Protein AF-W4LB31-F1 (afdb_monomer_lite)

Secondary structure (DSSP, 8-state):
---HHHHHHHHHHHHTT-HHHHHHHHHHHHTT-SHHHHHHIIIIIT-HHHHHTS-HHHHHHHHHHHHHHHHT---HHHHHHHHHHTTT-SSHHHHHHHHHHHHTTTTT-HHHHHHHHHHHT-SSHHHHHHHHHHHHHTT-GGGHHHHHHHHHTTTTS---HHHHHHHHHHHHHHS-SSHHHHHHHHHHH-

Structure (mmCIF, N/CA/C/O backbone):
data_AF-W4LB31-F1
#
_entry.id   AF-W4LB31-F1
#
loop_
_atom_site.group_PDB
_atom_site.id
_atom_site.type_symbol
_atom_site.label_atom_id
_atom_site.label_alt_id
_atom_site.label_comp_id
_atom_site.label_asym_id
_atom_site.label_entity_id
_atom_site.label_seq_id
_atom_site.pdbx_PDB_ins_code
_atom_site.Cartn_x
_atom_site.Cartn_y
_atom_site.Cartn_z
_atom_site.occupancy
_atom_site.B_iso_or_equiv
_atom_site.auth_seq_id
_atom_site.auth_comp_id
_atom_site.auth_asym_id
_atom_site.auth_atom_id
_atom_site.pdbx_PDB_model_num
ATOM 1 N N . MET A 1 1 ? -16.181 7.184 4.569 1.00 79.38 1 MET A N 1
ATOM 2 C CA . MET A 1 1 ? -16.086 7.649 5.964 1.00 79.38 1 MET A CA 1
ATOM 3 C C . MET A 1 1 ? -16.061 6.427 6.867 1.00 79.38 1 MET A C 1
ATOM 5 O O . MET A 1 1 ? -16.676 5.435 6.473 1.00 79.38 1 MET A O 1
ATOM 9 N N . PRO A 1 2 ? -15.319 6.448 7.985 1.00 89.25 2 PRO A N 1
ATOM 10 C CA . PRO A 1 2 ? -15.356 5.367 8.965 1.00 89.25 2 PRO A CA 1
ATOM 11 C C . PRO A 1 2 ? -16.742 5.281 9.638 1.00 89.25 2 PRO A C 1
ATOM 13 O O . PRO A 1 2 ? -17.428 6.301 9.732 1.00 89.25 2 PRO A O 1
ATOM 16 N N . PRO A 1 3 ? -17.174 4.096 10.106 1.00 90.81 3 PRO A N 1
ATOM 17 C CA . PRO A 1 3 ? -18.391 3.961 10.908 1.00 90.81 3 PRO A CA 1
ATOM 18 C C . PRO A 1 3 ? -18.304 4.776 12.219 1.00 90.81 3 PRO A C 1
ATOM 20 O O . PRO A 1 3 ? -17.285 4.661 12.905 1.00 90.81 3 PRO A O 1
ATOM 23 N N . PRO A 1 4 ? -19.344 5.537 12.625 1.00 92.06 4 PRO A N 1
ATOM 24 C CA . PRO A 1 4 ? -19.304 6.375 13.836 1.00 92.06 4 PRO A CA 1
ATOM 25 C C . PRO A 1 4 ? -18.979 5.600 15.116 1.00 92.06 4 PRO A C 1
ATOM 27 O O . PRO A 1 4 ? -18.197 6.051 15.948 1.00 92.06 4 PRO A O 1
ATOM 30 N N . GLU A 1 5 ? -19.520 4.390 15.239 1.00 93.25 5 GLU A N 1
ATOM 31 C CA . GLU A 1 5 ? -19.270 3.521 16.389 1.00 93.25 5 GLU A CA 1
ATOM 32 C C . GLU A 1 5 ? -17.793 3.108 16.491 1.00 93.25 5 GLU A C 1
ATOM 34 O O . GLU A 1 5 ? -17.232 3.038 17.581 1.00 93.25 5 GLU A O 1
ATOM 39 N N . ALA A 1 6 ? -17.113 2.912 15.357 1.00 92.38 6 ALA A N 1
ATOM 40 C CA . ALA A 1 6 ? -15.681 2.632 15.368 1.00 92.38 6 ALA A CA 1
ATOM 41 C C . ALA A 1 6 ? -14.861 3.850 15.815 1.00 92.38 6 ALA A C 1
ATOM 43 O O . ALA A 1 6 ? -13.901 3.690 16.563 1.00 92.38 6 ALA A O 1
ATOM 44 N N . VAL A 1 7 ? -15.258 5.062 15.404 1.00 93.12 7 VAL A N 1
ATOM 45 C CA . VAL A 1 7 ? -14.625 6.313 15.862 1.00 93.12 7 VAL A CA 1
ATOM 46 C C . VAL A 1 7 ? -14.714 6.426 17.381 1.00 93.12 7 VAL A C 1
ATOM 48 O O . VAL A 1 7 ? -13.704 6.675 18.035 1.00 93.12 7 VAL A O 1
ATOM 51 N N . LYS A 1 8 ? -15.895 6.166 17.955 1.00 94.06 8 LYS A N 1
ATOM 52 C CA . LYS A 1 8 ? -16.087 6.167 19.410 1.00 94.06 8 LYS A CA 1
ATOM 53 C C . LYS A 1 8 ? -15.161 5.162 20.101 1.00 94.06 8 LYS A C 1
ATOM 55 O O . LYS A 1 8 ? -14.484 5.529 21.053 1.00 94.06 8 LYS A O 1
ATOM 60 N N . GLN A 1 9 ? -15.084 3.930 19.594 1.00 95.88 9 GLN A N 1
ATOM 61 C CA . GLN A 1 9 ? -14.241 2.879 20.176 1.00 95.88 9 GLN A CA 1
ATOM 62 C C . GLN A 1 9 ? -12.750 3.236 20.173 1.00 95.88 9 GLN A C 1
ATOM 64 O O . GLN A 1 9 ? -12.088 3.048 21.192 1.00 95.88 9 GLN A O 1
ATOM 69 N N . PHE A 1 10 ? -12.224 3.767 19.064 1.00 96.19 10 PHE A N 1
ATOM 70 C CA . PHE A 1 10 ? -10.822 4.188 18.993 1.00 96.19 10 PHE A CA 1
ATOM 71 C C . PHE A 1 10 ? -10.537 5.395 19.882 1.00 96.19 10 PHE A C 1
ATOM 73 O O . PHE A 1 10 ? -9.543 5.388 20.601 1.00 96.19 10 PHE A O 1
ATOM 80 N N . ASN A 1 11 ? -11.433 6.386 19.909 1.00 92.56 11 ASN A N 1
ATOM 81 C CA . ASN A 1 11 ? -11.282 7.530 20.801 1.00 92.56 11 ASN A CA 1
ATOM 82 C C . ASN A 1 11 ? -11.238 7.073 22.261 1.00 92.56 11 ASN A C 1
ATOM 84 O O . ASN A 1 11 ? -10.305 7.433 22.970 1.00 92.56 11 ASN A O 1
ATOM 88 N N . THR A 1 12 ? -12.179 6.240 22.712 1.00 94.12 12 THR A N 1
ATOM 89 C CA . THR A 1 12 ? -12.171 5.722 24.089 1.00 94.12 12 THR A CA 1
ATOM 90 C C . THR A 1 12 ? -10.875 4.976 24.415 1.00 94.12 12 THR A C 1
ATOM 92 O O . THR A 1 12 ? -10.306 5.204 25.478 1.00 94.12 12 THR A O 1
ATOM 95 N N . ALA A 1 13 ? -10.377 4.141 23.499 1.00 94.81 13 ALA A N 1
ATOM 96 C CA . ALA A 1 13 ? -9.143 3.386 23.710 1.00 94.81 13 ALA A CA 1
ATOM 97 C C . ALA A 1 13 ? -7.876 4.259 23.735 1.00 94.81 13 ALA A C 1
ATOM 99 O O . ALA A 1 13 ? -6.932 3.952 24.449 1.00 94.81 13 ALA A O 1
ATOM 100 N N . VAL A 1 14 ? -7.842 5.362 22.986 1.00 92.00 14 VAL A N 1
ATOM 101 C CA . VAL A 1 14 ? -6.739 6.331 23.072 1.00 92.00 14 VAL A CA 1
ATOM 102 C C . VAL A 1 14 ? -6.777 7.095 24.397 1.00 92.00 14 VAL A C 1
ATOM 104 O O . VAL A 1 14 ? -5.740 7.287 25.027 1.00 92.00 14 VAL A O 1
ATOM 107 N N . HIS A 1 15 ? -7.967 7.492 24.861 1.00 91.75 15 HIS A N 1
ATOM 108 C CA . HIS A 1 15 ? -8.120 8.230 26.121 1.00 91.75 15 HIS A CA 1
ATOM 109 C C . HIS A 1 15 ? -7.791 7.386 27.357 1.00 91.75 15 HIS A C 1
ATOM 111 O O . HIS A 1 15 ? -7.438 7.956 28.385 1.00 91.75 15 HIS A O 1
ATOM 117 N N . SER A 1 16 ? -7.874 6.053 27.275 1.00 90.81 16 SER A N 1
ATOM 118 C CA . SER A 1 16 ? -7.446 5.187 28.379 1.00 90.81 16 SER A CA 1
ATOM 119 C C . SER A 1 16 ? -5.927 5.156 28.565 1.00 90.81 16 SER A C 1
ATOM 121 O O . SER A 1 16 ? -5.473 4.616 29.567 1.00 90.81 16 SER A O 1
ATOM 123 N N . GLN A 1 17 ? -5.150 5.707 27.617 1.00 87.75 17 GLN A N 1
ATOM 124 C CA . GLN A 1 17 ? -3.679 5.708 27.606 1.00 87.75 17 GLN A CA 1
ATOM 125 C C . GLN A 1 17 ? -3.045 4.311 27.729 1.00 87.75 17 GLN A C 1
ATOM 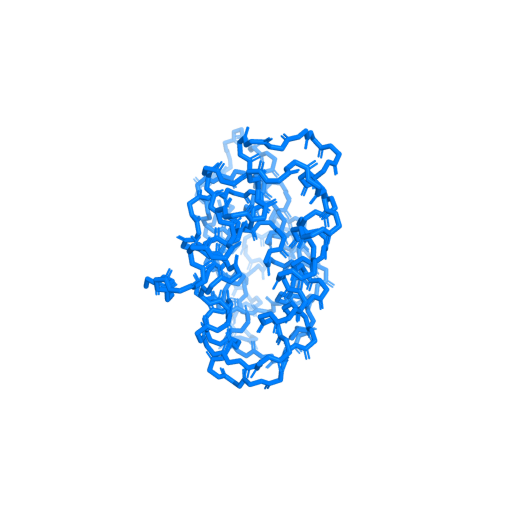127 O O . GLN A 1 17 ? -1.851 4.178 27.988 1.00 87.75 17 GLN A O 1
ATOM 132 N N . ASP A 1 18 ? -3.831 3.263 27.485 1.00 94.00 18 ASP A N 1
ATOM 133 C CA . ASP A 1 18 ? -3.377 1.881 27.469 1.00 94.00 18 ASP A CA 1
ATOM 134 C C . ASP A 1 18 ? -3.235 1.415 26.021 1.00 94.00 18 ASP A C 1
ATOM 136 O O . ASP A 1 18 ? -4.221 1.192 25.308 1.00 94.00 18 ASP A O 1
ATOM 140 N N . LEU A 1 19 ? -1.980 1.241 25.599 1.00 95.88 19 LEU A N 1
ATOM 141 C CA . LEU A 1 19 ? -1.659 0.744 24.269 1.00 95.88 19 LEU A CA 1
ATOM 142 C C . LEU A 1 19 ? -2.353 -0.597 24.001 1.00 95.88 19 LEU A C 1
ATOM 144 O O . LEU A 1 19 ? -2.881 -0.783 22.908 1.00 95.88 19 LEU A O 1
ATOM 148 N N . GLN A 1 20 ? -2.407 -1.518 24.970 1.00 97.19 20 GLN A N 1
ATOM 149 C CA . GLN A 1 20 ? -2.988 -2.844 24.736 1.00 97.19 20 GLN A CA 1
ATOM 150 C C . GLN A 1 20 ? -4.487 -2.771 24.452 1.00 97.19 20 GLN A C 1
ATOM 152 O O . GLN A 1 20 ? -4.963 -3.427 23.521 1.00 97.19 20 GLN A O 1
ATOM 157 N N . THR A 1 21 ? -5.212 -1.913 25.173 1.00 97.06 21 THR A N 1
ATOM 158 C CA . THR A 1 21 ? -6.616 -1.615 24.875 1.00 97.06 21 THR A CA 1
ATOM 159 C C . THR A 1 21 ? -6.781 -1.110 23.440 1.00 97.06 21 THR A C 1
ATOM 161 O O . THR A 1 21 ? -7.640 -1.617 22.713 1.00 97.06 21 THR A O 1
ATOM 164 N N . LEU A 1 22 ? -5.938 -0.176 22.982 1.00 97.75 22 LEU A N 1
ATOM 165 C CA . LEU A 1 22 ? -5.979 0.319 21.601 1.00 97.75 22 LEU A CA 1
ATOM 166 C C . LEU A 1 22 ? -5.710 -0.790 20.575 1.00 97.75 22 LEU A C 1
ATOM 168 O O . LEU A 1 22 ? -6.483 -0.946 19.625 1.00 97.75 22 LEU A O 1
ATOM 172 N N . LEU A 1 23 ? -4.662 -1.593 20.774 1.00 98.38 23 LEU A N 1
ATOM 173 C CA . LEU A 1 23 ? -4.317 -2.696 19.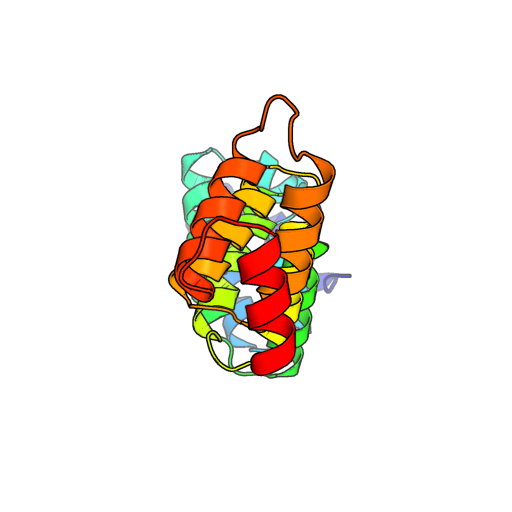873 1.00 98.38 23 LEU A CA 1
ATOM 174 C C . LEU A 1 23 ? -5.446 -3.733 19.779 1.00 98.38 23 LEU A C 1
ATOM 176 O O . LEU A 1 23 ? -5.737 -4.236 18.691 1.00 98.38 23 LEU A O 1
ATOM 180 N N . GLU A 1 24 ? -6.140 -4.022 20.881 1.00 98.00 24 GLU A N 1
ATOM 181 C CA . GLU A 1 24 ? -7.256 -4.967 20.861 1.00 98.00 24 GLU A CA 1
ATOM 182 C C . GLU A 1 24 ? -8.473 -4.430 20.096 1.00 98.00 24 GLU A C 1
ATOM 184 O O . GLU A 1 24 ? -9.171 -5.202 19.433 1.00 98.00 24 GLU A O 1
ATOM 189 N N . VAL A 1 25 ? -8.699 -3.109 20.077 1.00 98.19 25 VAL A N 1
ATOM 190 C CA . VAL A 1 25 ? -9.729 -2.512 19.207 1.00 98.19 25 VAL A CA 1
ATOM 191 C C . VAL A 1 25 ? -9.423 -2.789 17.733 1.00 98.19 25 VAL A C 1
ATOM 193 O O . VAL A 1 25 ? -10.327 -3.212 17.004 1.00 98.19 25 VAL A O 1
ATOM 196 N N . PHE A 1 26 ? -8.165 -2.638 17.296 1.00 98.50 26 PHE A N 1
ATOM 197 C CA . PHE A 1 26 ? -7.760 -2.989 15.928 1.00 98.50 26 PHE A CA 1
ATOM 198 C C . PHE A 1 26 ? -8.051 -4.457 15.613 1.00 98.50 26 PHE A C 1
ATOM 200 O O . PHE A 1 26 ? -8.694 -4.748 14.602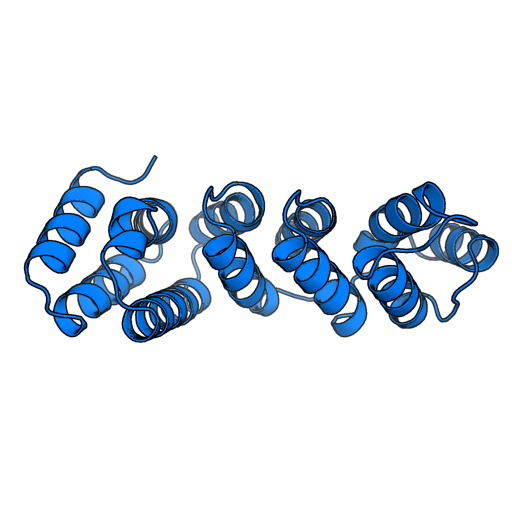 1.00 98.50 26 PHE A O 1
ATOM 207 N N . ARG A 1 27 ? -7.637 -5.384 16.488 1.00 98.44 27 ARG A N 1
ATOM 208 C CA . ARG A 1 27 ? -7.848 -6.828 16.283 1.00 98.44 27 ARG A CA 1
ATOM 209 C C . ARG A 1 27 ? -9.329 -7.186 16.242 1.00 98.44 27 ARG A C 1
ATOM 211 O O . ARG A 1 27 ? -9.765 -7.899 15.338 1.00 98.44 27 ARG A O 1
ATOM 218 N N . ARG A 1 28 ? -10.126 -6.666 17.178 1.00 98.19 28 ARG A N 1
ATOM 219 C CA . ARG A 1 28 ? -11.573 -6.913 17.254 1.00 98.19 28 ARG A CA 1
ATOM 220 C C . ARG A 1 28 ? -12.312 -6.402 16.021 1.00 98.19 28 ARG A C 1
ATOM 222 O O . ARG A 1 28 ? -13.165 -7.112 15.493 1.00 98.19 28 ARG A O 1
ATOM 229 N N . ILE A 1 29 ? -12.013 -5.184 15.565 1.00 98.00 29 ILE A N 1
ATOM 230 C CA . ILE A 1 29 ? -12.610 -4.637 14.338 1.00 98.00 29 ILE A CA 1
ATOM 231 C C . ILE A 1 29 ? -12.152 -5.457 13.129 1.00 98.00 29 ILE A C 1
ATOM 233 O O . ILE A 1 29 ? -12.975 -5.817 12.291 1.00 98.00 29 ILE A O 1
ATOM 237 N N . GLY A 1 30 ? -10.869 -5.814 13.086 1.00 97.12 30 GLY A N 1
ATOM 238 C CA . GLY A 1 30 ? -10.254 -6.628 12.046 1.00 97.12 30 GLY A CA 1
ATOM 239 C C . GLY A 1 30 ? -10.916 -7.979 11.810 1.00 97.12 30 GLY A C 1
ATOM 240 O O . GLY A 1 30 ? -11.166 -8.340 10.664 1.00 97.12 30 GLY A O 1
ATOM 241 N N . LYS A 1 31 ? -11.279 -8.685 12.890 1.00 97.25 31 LYS A N 1
ATOM 242 C CA . LYS A 1 31 ? -11.972 -9.989 12.849 1.00 97.25 31 LYS A CA 1
ATOM 243 C C . LYS A 1 31 ? -13.281 -9.975 12.055 1.00 97.25 31 LYS A C 1
ATOM 245 O O . LYS A 1 31 ? -13.754 -11.035 11.669 1.00 97.25 31 LYS A O 1
ATOM 250 N N . ARG A 1 32 ? -13.881 -8.800 11.828 1.00 97.06 32 ARG A N 1
ATOM 251 C CA . ARG A 1 32 ? -15.106 -8.677 11.028 1.00 97.06 32 ARG A CA 1
ATOM 252 C C . ARG A 1 32 ? -14.860 -8.922 9.541 1.00 97.06 32 ARG A C 1
ATOM 254 O O . ARG A 1 32 ? -15.811 -9.272 8.862 1.00 97.06 32 ARG A O 1
ATOM 261 N N . ASP A 1 33 ? -13.629 -8.713 9.062 1.00 97.00 33 ASP A N 1
ATOM 262 C CA . ASP A 1 33 ? -13.228 -8.919 7.665 1.00 97.00 33 ASP A CA 1
ATOM 263 C C . ASP A 1 33 ? -14.213 -8.287 6.665 1.00 97.00 33 ASP A C 1
ATOM 265 O O . ASP A 1 33 ? -14.785 -8.939 5.798 1.00 97.00 33 ASP A O 1
ATOM 269 N N . THR A 1 34 ? -14.482 -6.990 6.838 1.00 97.88 34 THR A N 1
ATOM 270 C CA . THR A 1 34 ? -15.373 -6.237 5.949 1.00 97.88 34 THR A CA 1
ATOM 271 C C . THR A 1 34 ? -14.738 -4.944 5.469 1.00 97.88 34 THR A C 1
ATOM 273 O O . THR A 1 34 ? -13.821 -4.381 6.074 1.00 97.88 34 THR A O 1
ATOM 276 N N . LYS A 1 35 ? -15.306 -4.391 4.397 1.00 97.56 35 LYS A N 1
ATOM 277 C CA . LYS A 1 35 ? -15.032 -3.022 3.950 1.00 97.56 35 LYS A CA 1
ATOM 278 C C . LYS A 1 35 ? -15.158 -2.000 5.085 1.00 97.56 35 LYS A C 1
ATOM 280 O O . LYS A 1 35 ? -14.322 -1.108 5.197 1.00 97.56 35 LYS A O 1
ATOM 285 N N . GLU A 1 36 ? -16.192 -2.100 5.911 1.00 97.69 36 GLU A N 1
ATOM 286 C CA . GLU A 1 36 ? -16.441 -1.185 7.026 1.00 97.69 36 GLU A CA 1
ATOM 287 C C . GLU A 1 36 ? -15.355 -1.310 8.099 1.00 97.69 36 GLU A C 1
ATOM 289 O O . GLU A 1 36 ? -14.947 -0.294 8.659 1.00 97.69 36 GLU A O 1
ATOM 294 N N . ALA A 1 37 ? -14.837 -2.522 8.330 1.00 98.00 37 ALA A N 1
ATOM 295 C CA . ALA A 1 37 ? -13.699 -2.754 9.213 1.00 98.00 37 ALA A CA 1
ATOM 296 C C . ALA A 1 37 ? -12.417 -2.102 8.680 1.00 98.00 37 ALA A C 1
ATOM 298 O O . ALA A 1 37 ? -11.725 -1.424 9.436 1.00 98.00 37 ALA A O 1
ATOM 299 N N . VAL A 1 38 ? -12.137 -2.210 7.376 1.00 98.25 38 VAL A N 1
ATOM 300 C CA . VAL A 1 38 ? -11.007 -1.494 6.754 1.00 98.25 38 VAL A CA 1
ATOM 301 C C . VAL A 1 38 ? -11.171 0.012 6.895 1.00 98.25 38 VAL A C 1
ATOM 303 O O . VAL A 1 38 ? -10.221 0.699 7.252 1.00 98.25 38 VAL A O 1
ATOM 306 N N . LEU A 1 39 ? -12.370 0.547 6.643 1.00 97.94 39 LEU A N 1
ATOM 307 C CA . LEU A 1 39 ? -12.618 1.981 6.790 1.00 97.94 39 LEU A CA 1
ATOM 308 C C . LEU A 1 39 ? -12.453 2.443 8.241 1.00 97.94 39 LEU A C 1
ATOM 310 O O . LEU A 1 39 ? -11.909 3.519 8.463 1.00 97.94 39 LEU A O 1
ATOM 314 N N . ALA A 1 40 ? -12.894 1.642 9.209 1.00 98.19 40 ALA A N 1
ATOM 315 C CA . ALA A 1 40 ? -12.681 1.894 10.627 1.00 98.19 40 ALA A CA 1
ATOM 316 C C . ALA A 1 40 ? -11.188 1.903 10.985 1.00 98.19 40 ALA A C 1
ATOM 318 O O . ALA A 1 40 ? -10.704 2.883 11.539 1.00 98.19 40 ALA A O 1
ATOM 319 N N . ILE A 1 41 ? -10.444 0.856 10.629 1.00 98.56 41 ILE A N 1
ATOM 320 C CA . ILE A 1 41 ? -9.007 0.755 10.913 1.00 98.56 41 ILE A CA 1
ATOM 321 C C . ILE A 1 41 ? -8.252 1.903 10.241 1.00 98.56 41 ILE A C 1
ATOM 323 O O . ILE A 1 41 ? -7.565 2.663 10.915 1.00 98.56 41 ILE A O 1
ATOM 327 N N . ALA A 1 42 ? -8.424 2.069 8.929 1.00 97.81 42 ALA A N 1
ATOM 328 C CA . ALA A 1 42 ? -7.650 3.023 8.153 1.00 97.81 42 ALA A CA 1
ATOM 329 C C . ALA A 1 42 ? -7.997 4.477 8.481 1.00 97.81 42 ALA A C 1
ATOM 331 O O . ALA A 1 42 ? -7.094 5.287 8.483 1.00 97.81 42 ALA A O 1
ATOM 332 N N . TYR A 1 43 ? -9.261 4.830 8.745 1.00 97.69 43 TYR A N 1
ATOM 333 C CA . TYR A 1 43 ? -9.656 6.243 8.877 1.00 97.69 43 TYR A CA 1
ATOM 334 C C . TYR A 1 43 ? -10.119 6.668 10.272 1.00 97.69 43 TYR A C 1
ATOM 336 O O . TYR A 1 43 ? -10.232 7.868 10.507 1.00 97.69 43 TYR A O 1
ATOM 344 N N . ALA A 1 44 ? -10.412 5.733 11.178 1.00 97.06 44 ALA A N 1
ATOM 345 C CA . ALA A 1 44 ? -10.670 6.055 12.583 1.00 97.06 44 ALA A CA 1
ATOM 346 C C . ALA A 1 44 ? -9.493 5.649 13.474 1.00 97.06 44 ALA A C 1
ATOM 348 O O . ALA A 1 44 ? -9.028 6.468 14.254 1.00 97.06 44 ALA A O 1
ATOM 349 N N . GLY A 1 45 ? -8.984 4.422 13.332 1.00 97.12 45 GLY A N 1
ATOM 350 C CA . GLY A 1 45 ? -7.864 3.934 14.142 1.00 97.12 45 GLY A CA 1
ATOM 351 C C . GLY A 1 45 ? -6.525 4.568 13.777 1.00 97.12 45 GLY A C 1
ATOM 352 O O . GLY A 1 45 ? -5.710 4.827 14.652 1.00 97.12 45 GLY A O 1
ATOM 353 N N . LEU A 1 46 ? -6.301 4.849 12.493 1.00 97.94 46 LEU A N 1
ATOM 354 C CA . LEU A 1 46 ? -5.080 5.490 11.991 1.00 97.94 46 LEU A CA 1
ATOM 355 C C . LEU A 1 46 ? -5.307 6.957 11.592 1.00 97.94 46 LEU A C 1
ATOM 357 O O . LEU A 1 46 ? -4.631 7.480 10.704 1.00 97.94 46 LEU A O 1
ATOM 361 N N . SER A 1 47 ? -6.279 7.623 12.221 1.00 96.31 47 SER A N 1
ATOM 362 C CA . SER A 1 47 ? -6.504 9.050 11.997 1.00 96.31 47 SER A CA 1
ATOM 363 C C . SER A 1 47 ? -5.341 9.883 12.541 1.00 96.31 47 SER A C 1
ATOM 365 O O . SER A 1 47 ? -4.628 9.468 13.453 1.00 96.31 47 SER A O 1
ATOM 367 N N . GLU A 1 48 ? -5.186 11.102 12.026 1.00 93.62 48 GLU A N 1
ATOM 368 C CA . GLU A 1 48 ? -4.187 12.053 12.524 1.00 93.62 48 GLU A CA 1
ATOM 369 C C . GLU A 1 48 ? -4.323 12.295 14.033 1.00 93.62 48 GLU A C 1
ATOM 371 O O . GLU A 1 48 ? -3.324 12.279 14.742 1.00 93.62 48 GLU A O 1
ATOM 376 N N . SER A 1 49 ? -5.554 12.427 14.541 1.00 92.00 49 SER A N 1
ATOM 377 C CA . SER A 1 49 ? -5.809 12.640 15.969 1.00 92.00 49 SER A CA 1
ATOM 378 C C . SER A 1 49 ? -5.351 11.467 16.835 1.00 92.00 49 SER A C 1
ATOM 380 O O . SER A 1 49 ? -4.791 11.685 17.905 1.00 92.00 49 SER A O 1
ATOM 382 N N . VAL A 1 50 ? -5.567 10.225 16.380 1.00 94.69 50 VAL A N 1
ATOM 383 C CA . VAL A 1 50 ? -5.075 9.041 17.093 1.00 94.69 50 VAL A CA 1
ATOM 384 C C . VAL A 1 50 ? -3.555 9.002 17.020 1.00 94.69 50 VAL A C 1
ATOM 386 O O . VAL A 1 50 ? -2.903 8.937 18.055 1.00 94.69 50 VAL A O 1
ATOM 389 N N . LEU A 1 51 ? -2.969 9.106 15.828 1.00 95.44 51 LEU A N 1
ATOM 390 C CA . LEU A 1 51 ? -1.522 8.972 15.654 1.00 95.44 51 LEU A CA 1
ATOM 391 C C . LEU A 1 51 ? -0.734 10.077 16.375 1.00 95.44 51 LEU A C 1
ATOM 393 O O . LEU A 1 51 ? 0.288 9.784 16.985 1.00 95.44 51 LEU A O 1
ATOM 397 N N . ALA A 1 52 ? -1.212 11.323 16.364 1.00 93.56 52 ALA A N 1
ATOM 398 C CA . ALA A 1 52 ? -0.561 12.444 17.045 1.00 93.56 52 ALA A CA 1
ATOM 399 C C . ALA A 1 52 ? -0.581 12.326 18.580 1.00 93.56 52 ALA A C 1
ATOM 401 O O . ALA A 1 52 ? 0.230 12.959 19.248 1.00 93.56 52 ALA A O 1
ATOM 402 N N . SER A 1 53 ? -1.481 11.511 19.140 1.00 93.00 53 SER A N 1
ATOM 403 C CA . SER A 1 53 ? -1.564 11.267 20.588 1.00 93.00 53 SER A CA 1
ATOM 404 C C . SER A 1 53 ? -0.580 10.207 21.101 1.00 93.00 53 SER A C 1
ATOM 406 O O . SER A 1 53 ? -0.468 10.001 22.308 1.00 93.00 53 SER A O 1
ATOM 408 N N . LEU A 1 54 ? 0.120 9.513 20.198 1.00 95.12 54 LEU A N 1
ATOM 409 C CA . LEU A 1 54 ? 0.994 8.392 20.529 1.00 95.12 54 LEU A CA 1
ATOM 410 C C . LEU A 1 54 ? 2.466 8.815 20.537 1.00 95.12 54 LEU A C 1
ATOM 412 O O . LEU A 1 54 ? 2.901 9.640 19.734 1.00 95.12 54 LEU A O 1
ATOM 416 N N . SER A 1 55 ? 3.263 8.168 21.391 1.00 95.62 55 SER A N 1
ATOM 417 C CA . SER A 1 55 ? 4.721 8.192 21.250 1.00 95.62 55 SER A CA 1
ATOM 418 C C . SER A 1 55 ? 5.137 7.544 19.922 1.00 95.62 55 SER A C 1
ATOM 420 O O . SER A 1 55 ? 4.380 6.770 19.326 1.00 95.62 55 SER A O 1
ATOM 422 N N . ALA A 1 56 ? 6.358 7.817 19.458 1.00 95.19 56 ALA A N 1
ATOM 423 C CA . ALA A 1 56 ? 6.876 7.211 18.230 1.00 95.19 56 ALA A CA 1
ATOM 424 C C . ALA A 1 56 ? 6.876 5.670 18.292 1.00 95.19 56 ALA A C 1
ATOM 426 O O . ALA A 1 56 ? 6.486 5.017 17.326 1.00 95.19 56 ALA A O 1
ATOM 427 N N . GLU A 1 57 ? 7.238 5.097 19.442 1.00 96.50 57 GLU A N 1
ATOM 428 C CA . GLU A 1 57 ? 7.218 3.649 19.679 1.00 96.50 57 GLU A CA 1
ATOM 429 C C . GLU A 1 57 ? 5.789 3.084 19.635 1.00 96.50 57 GLU A C 1
ATOM 431 O O . GLU A 1 57 ? 5.506 2.124 18.918 1.00 96.50 57 GLU A O 1
ATOM 436 N N . HIS A 1 58 ? 4.841 3.718 20.332 1.00 97.06 58 HIS A N 1
ATOM 437 C CA . HIS A 1 58 ? 3.443 3.279 20.324 1.00 97.06 58 HIS A CA 1
ATOM 438 C C . HIS A 1 58 ? 2.813 3.393 18.931 1.00 97.06 58 HIS A C 1
ATOM 440 O O . HIS A 1 58 ? 2.060 2.512 18.515 1.00 97.06 58 HIS A O 1
ATOM 446 N N . MET A 1 59 ? 3.148 4.447 18.184 1.00 97.19 59 MET A N 1
ATOM 447 C CA . MET A 1 59 ? 2.731 4.609 16.794 1.00 97.19 59 MET A CA 1
ATOM 448 C C . MET A 1 59 ? 3.242 3.462 15.917 1.00 97.19 59 MET A C 1
ATOM 450 O O . MET A 1 59 ? 2.477 2.942 15.105 1.00 97.19 59 MET A O 1
ATOM 454 N N . GLN A 1 60 ? 4.499 3.040 16.088 1.00 97.06 60 GLN A N 1
ATOM 455 C CA . GLN A 1 60 ? 5.046 1.890 15.365 1.00 97.06 60 GLN A CA 1
ATOM 456 C C . GLN A 1 60 ? 4.276 0.603 15.689 1.00 97.06 60 GLN A C 1
ATOM 458 O O . GLN A 1 60 ? 3.836 -0.079 14.763 1.00 97.06 60 GLN A O 1
ATOM 463 N N . HIS A 1 61 ? 4.010 0.317 16.969 1.00 97.88 61 HIS A N 1
ATOM 464 C CA . HIS A 1 61 ? 3.211 -0.850 17.369 1.00 97.88 61 HIS A CA 1
ATOM 465 C C . HIS A 1 61 ? 1.782 -0.826 16.801 1.00 97.88 61 HIS A C 1
ATOM 467 O O . HIS A 1 61 ? 1.257 -1.862 16.379 1.00 97.88 61 HIS A O 1
ATOM 473 N N . VAL A 1 62 ? 1.151 0.351 16.746 1.00 98.25 62 VAL A N 1
ATOM 474 C CA . VAL A 1 62 ? -0.179 0.532 16.147 1.00 98.25 62 VAL A CA 1
ATOM 475 C C . VAL A 1 62 ? -0.151 0.288 14.639 1.00 98.25 62 VAL A C 1
ATOM 477 O O . VAL A 1 62 ? -0.992 -0.456 14.131 1.00 98.25 62 VAL A O 1
ATOM 480 N N . LEU A 1 63 ? 0.817 0.862 13.917 1.00 98.56 63 LEU A N 1
ATOM 481 C CA . LEU A 1 63 ? 0.963 0.653 12.473 1.00 98.56 63 LEU A CA 1
ATOM 482 C C . LEU A 1 63 ? 1.233 -0.818 12.146 1.00 98.56 63 LEU A C 1
ATOM 484 O O . LEU A 1 63 ? 0.597 -1.356 11.241 1.00 98.56 63 LEU A O 1
ATOM 488 N N . GLN A 1 64 ? 2.100 -1.482 12.914 1.00 98.50 64 GLN A N 1
ATOM 489 C CA . GLN A 1 64 ? 2.382 -2.908 12.759 1.00 98.50 64 GLN A CA 1
ATOM 490 C C . GLN A 1 64 ? 1.135 -3.761 13.019 1.00 98.50 64 GLN A C 1
ATOM 492 O O . GLN A 1 64 ? 0.786 -4.617 12.208 1.00 98.50 64 GLN A O 1
ATOM 497 N N . THR A 1 65 ? 0.400 -3.491 14.100 1.00 98.62 65 THR A N 1
ATOM 498 C CA . THR A 1 65 ? -0.834 -4.229 14.409 1.00 98.62 65 THR A CA 1
ATOM 499 C C . THR A 1 65 ? -1.886 -4.030 13.318 1.00 98.62 65 THR A C 1
ATOM 501 O O . THR A 1 65 ? -2.534 -4.988 12.892 1.00 98.62 65 THR A O 1
ATOM 504 N N . ALA A 1 66 ? -2.051 -2.802 12.818 1.00 98.69 66 ALA A N 1
ATOM 505 C CA . ALA A 1 66 ? -2.959 -2.524 11.713 1.00 98.69 66 ALA A CA 1
ATOM 506 C C . ALA A 1 66 ? -2.531 -3.253 10.429 1.00 98.69 66 ALA A C 1
ATOM 508 O O . ALA A 1 66 ? -3.384 -3.830 9.754 1.00 98.69 66 ALA A O 1
ATOM 509 N N . GLN A 1 67 ? -1.233 -3.283 10.116 1.00 98.75 67 GLN A N 1
ATOM 510 C CA . GLN A 1 67 ? -0.687 -4.025 8.980 1.00 98.75 67 GLN A CA 1
ATOM 511 C C . GLN A 1 67 ? -1.011 -5.518 9.079 1.00 98.75 67 GLN A C 1
ATOM 513 O O . GLN A 1 67 ? -1.545 -6.094 8.130 1.00 98.75 67 GLN A O 1
ATOM 518 N N . GLU A 1 68 ? -0.724 -6.142 10.224 1.00 98.44 68 GLU A N 1
ATOM 519 C CA . GLU A 1 68 ? -0.988 -7.564 10.469 1.00 98.44 68 GLU A CA 1
ATOM 520 C C . GLU A 1 68 ? -2.474 -7.895 10.314 1.00 98.44 68 GLU A C 1
ATOM 522 O O . GLU A 1 68 ? -2.838 -8.865 9.646 1.00 98.44 68 GLU A O 1
ATOM 527 N N . VAL A 1 69 ? -3.342 -7.064 10.894 1.00 98.50 69 VAL A N 1
ATOM 528 C CA . VAL A 1 69 ? -4.794 -7.233 10.818 1.00 98.50 69 VAL A CA 1
ATOM 529 C C . VAL A 1 69 ? -5.298 -7.103 9.381 1.00 98.50 69 VAL A C 1
ATOM 531 O O . VAL A 1 69 ? -6.029 -7.975 8.913 1.00 98.50 69 VAL A O 1
ATOM 534 N N . LEU A 1 70 ? -4.912 -6.041 8.671 1.00 98.56 70 LEU A N 1
ATOM 535 C CA . LEU A 1 70 ? -5.368 -5.792 7.302 1.00 98.56 70 LEU A CA 1
ATOM 536 C C . LEU A 1 70 ? -4.841 -6.847 6.321 1.00 98.56 70 LEU A C 1
ATOM 538 O O . LEU A 1 70 ? -5.546 -7.213 5.386 1.00 98.56 70 LEU A O 1
ATOM 542 N N . THR A 1 71 ? -3.635 -7.371 6.549 1.00 98.19 71 THR A N 1
ATOM 543 C CA . THR A 1 71 ? -3.040 -8.425 5.712 1.00 98.19 71 THR A CA 1
ATOM 544 C C . THR A 1 71 ? -3.820 -9.738 5.798 1.00 98.19 71 THR A C 1
ATOM 546 O O . THR A 1 71 ? -3.955 -10.440 4.797 1.00 98.19 71 THR A O 1
ATOM 549 N N . ARG A 1 72 ? -4.368 -10.066 6.976 1.00 97.25 72 ARG A N 1
ATOM 550 C CA . ARG A 1 72 ? -5.129 -11.306 7.213 1.00 97.25 72 ARG A CA 1
ATOM 551 C C . ARG A 1 72 ? -6.555 -11.277 6.661 1.00 97.25 72 ARG A C 1
ATOM 553 O O . ARG A 1 72 ? -7.208 -12.317 6.649 1.00 97.25 72 ARG A O 1
ATOM 560 N N . MET A 1 73 ? -7.047 -10.119 6.222 1.00 97.38 73 MET A N 1
ATOM 561 C CA . MET A 1 73 ? -8.391 -9.993 5.659 1.00 97.38 73 MET A CA 1
ATOM 562 C C . MET A 1 73 ? -8.524 -10.774 4.348 1.00 97.38 73 MET A C 1
ATOM 564 O O . MET A 1 73 ? -7.598 -10.842 3.530 1.00 97.38 73 MET A O 1
ATOM 568 N N . THR A 1 74 ? -9.700 -11.346 4.116 1.00 95.81 74 THR A N 1
ATOM 569 C CA . THR A 1 74 ? -10.007 -12.162 2.936 1.00 95.81 74 THR A CA 1
ATOM 570 C C . THR A 1 74 ? -11.124 -11.567 2.087 1.00 95.81 74 THR A C 1
ATOM 572 O O . THR A 1 74 ? -11.169 -11.829 0.882 1.00 95.81 74 THR A O 1
ATOM 575 N N . ASP A 1 75 ? -11.964 -10.694 2.652 1.00 96.69 75 ASP A N 1
ATOM 576 C CA . ASP A 1 75 ? -13.076 -10.088 1.928 1.00 96.69 75 ASP A CA 1
ATOM 577 C C . ASP A 1 75 ? -12.601 -9.186 0.779 1.00 96.69 75 ASP A C 1
ATOM 579 O O . ASP A 1 75 ? -11.826 -8.236 0.924 1.00 96.69 75 ASP A O 1
ATOM 583 N N . THR A 1 76 ? -13.120 -9.449 -0.417 1.00 94.12 76 THR A N 1
ATOM 584 C CA . THR A 1 76 ? -12.714 -8.712 -1.622 1.00 94.12 76 THR A CA 1
ATOM 585 C C . THR A 1 76 ? -13.128 -7.238 -1.584 1.00 94.12 76 THR A C 1
ATOM 587 O O . THR A 1 76 ? -12.471 -6.388 -2.203 1.00 94.12 76 THR A O 1
ATOM 590 N N . ARG A 1 77 ? -14.210 -6.891 -0.866 1.00 95.12 77 ARG A N 1
ATOM 591 C CA . ARG A 1 77 ? -14.640 -5.493 -0.705 1.00 95.12 77 ARG A CA 1
ATOM 592 C C . ARG A 1 77 ? -13.745 -4.759 0.298 1.00 95.12 77 ARG A C 1
ATOM 594 O O . ARG A 1 77 ? -13.464 -3.579 0.062 1.00 95.12 77 ARG A O 1
ATOM 601 N N . ALA A 1 78 ? -13.259 -5.442 1.332 1.00 95.81 78 ALA A N 1
ATOM 602 C CA . ALA A 1 78 ? -12.227 -4.985 2.254 1.00 95.81 78 ALA A CA 1
ATOM 603 C C . ALA A 1 78 ? -10.945 -4.640 1.491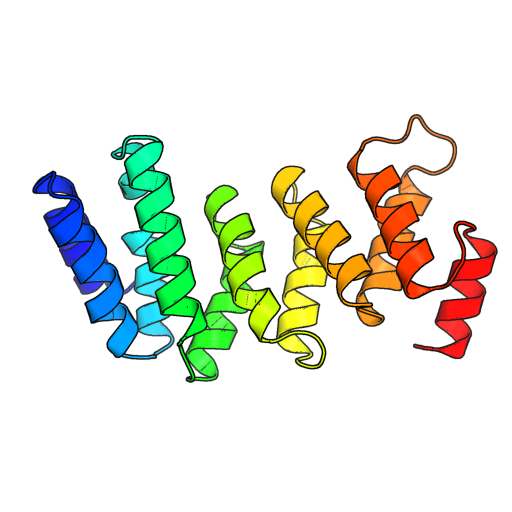 1.00 95.81 78 ALA A C 1
ATOM 605 O O . ALA A 1 78 ? -10.516 -3.485 1.513 1.00 95.81 78 ALA A O 1
ATOM 606 N N . TRP A 1 79 ? -10.431 -5.558 0.670 1.00 97.62 79 TRP A N 1
ATOM 607 C CA . TRP A 1 79 ? -9.248 -5.300 -0.161 1.00 97.62 79 TRP A CA 1
ATOM 608 C C . TRP A 1 79 ? -9.419 -4.118 -1.113 1.00 97.62 79 TRP A C 1
ATOM 610 O O . TRP A 1 79 ? -8.527 -3.278 -1.238 1.00 97.62 79 TRP A O 1
ATOM 620 N N . LYS A 1 80 ? -10.597 -3.961 -1.730 1.00 96.94 80 LYS A N 1
ATOM 621 C CA . LYS A 1 80 ? -10.886 -2.779 -2.559 1.00 96.94 80 LYS A CA 1
ATOM 622 C C . LYS A 1 80 ? -10.781 -1.470 -1.764 1.00 96.94 80 LYS A C 1
ATOM 624 O O . LYS A 1 80 ? -10.358 -0.457 -2.330 1.00 96.94 80 LYS A O 1
ATOM 629 N N . ALA A 1 81 ? -11.178 -1.462 -0.492 1.00 97.56 81 ALA A N 1
ATOM 630 C CA . ALA A 1 81 ? -10.994 -0.305 0.379 1.00 97.56 81 ALA A CA 1
ATOM 631 C C . ALA A 1 81 ? -9.516 -0.096 0.739 1.00 97.56 81 ALA A C 1
ATOM 633 O O . ALA A 1 81 ? -9.051 1.039 0.624 1.00 97.56 81 ALA A O 1
ATOM 634 N N . THR A 1 82 ? -8.773 -1.163 1.049 1.00 98.12 82 THR A N 1
ATOM 635 C CA . THR A 1 82 ? -7.323 -1.125 1.314 1.00 98.12 82 THR A CA 1
ATOM 636 C C . THR A 1 82 ? -6.566 -0.499 0.141 1.00 98.12 82 THR A C 1
ATOM 638 O O . THR A 1 82 ? -5.862 0.493 0.322 1.00 98.12 82 THR A O 1
ATOM 641 N N . TYR A 1 83 ? -6.820 -0.958 -1.092 1.00 98.38 83 TYR A N 1
ATOM 642 C CA . TYR A 1 83 ? -6.212 -0.398 -2.309 1.00 98.38 83 TYR A CA 1
ATOM 643 C C . TYR A 1 83 ? -6.533 1.075 -2.525 1.00 98.38 83 TYR A C 1
ATOM 645 O O . TYR A 1 83 ? -5.727 1.822 -3.077 1.00 98.38 83 TYR A O 1
ATOM 653 N N . LYS A 1 84 ? -7.732 1.520 -2.144 1.00 97.38 84 LYS A N 1
ATOM 654 C CA . LYS A 1 84 ? -8.081 2.937 -2.251 1.00 97.38 84 LYS A CA 1
ATOM 655 C C . LYS A 1 84 ? -7.331 3.758 -1.204 1.00 97.38 84 LYS A C 1
ATOM 657 O O . LYS A 1 84 ? -6.879 4.855 -1.527 1.00 97.38 84 LYS A O 1
ATOM 662 N N . ALA A 1 85 ? -7.202 3.238 0.015 1.00 97.69 85 ALA A N 1
ATOM 663 C CA . ALA A 1 85 ? -6.539 3.919 1.118 1.00 97.69 85 ALA A CA 1
ATOM 664 C C . ALA A 1 85 ? -5.039 4.143 0.848 1.00 97.69 85 ALA A C 1
ATOM 666 O O . ALA A 1 85 ? -4.554 5.233 1.143 1.00 97.69 85 ALA A O 1
ATOM 667 N N . THR A 1 86 ? -4.349 3.217 0.164 1.00 97.75 86 THR A N 1
ATOM 668 C CA . THR A 1 86 ? -2.919 3.345 -0.213 1.00 97.75 86 THR A CA 1
ATOM 669 C C . THR A 1 86 ? -2.549 4.659 -0.911 1.00 97.75 86 THR A C 1
ATOM 671 O O . THR A 1 86 ? -1.415 5.092 -0.792 1.00 97.75 86 THR A O 1
ATOM 674 N N . TYR A 1 87 ? -3.476 5.311 -1.623 1.00 95.06 87 TYR A N 1
ATOM 675 C CA . TYR A 1 87 ? -3.225 6.585 -2.326 1.00 95.06 87 TYR A CA 1
ATOM 676 C C . TYR A 1 87 ? -4.218 7.702 -1.946 1.00 95.06 87 TYR A C 1
ATOM 678 O O . TYR A 1 87 ? -4.298 8.734 -2.614 1.00 95.06 87 TYR A O 1
ATOM 686 N N . LYS A 1 88 ? -5.054 7.485 -0.922 1.00 96.44 88 LYS A N 1
ATOM 687 C CA . LYS A 1 88 ? -6.048 8.472 -0.450 1.00 96.44 88 LYS A CA 1
ATOM 688 C C . LYS A 1 88 ? -5.992 8.738 1.045 1.00 96.44 88 LYS A C 1
ATOM 690 O O . LYS A 1 88 ? -6.685 9.645 1.494 1.00 96.44 88 LYS A O 1
ATOM 695 N N . HIS A 1 89 ? -5.259 7.943 1.818 1.00 98.06 89 HIS A N 1
ATOM 696 C CA . HIS A 1 89 ? -5.109 8.211 3.238 1.00 98.06 89 HIS A CA 1
ATOM 697 C C . HIS A 1 89 ? -4.317 9.516 3.448 1.00 98.06 89 HIS A C 1
ATOM 699 O O . HIS A 1 89 ? -3.304 9.692 2.769 1.00 98.06 89 HIS A O 1
ATOM 705 N N . PRO A 1 90 ? -4.754 10.432 4.335 1.00 96.75 90 PRO A N 1
ATOM 706 C CA . PRO A 1 90 ? -4.080 11.716 4.542 1.00 96.75 90 PRO A CA 1
ATOM 707 C C . PRO A 1 90 ? -2.657 11.552 5.092 1.00 96.75 90 PRO A C 1
ATOM 709 O O . PRO A 1 90 ? -1.725 12.170 4.583 1.00 96.75 90 PRO A O 1
ATOM 712 N N . ASP A 1 91 ? -2.468 10.656 6.061 1.00 97.44 91 ASP A N 1
ATOM 713 C CA . ASP A 1 91 ? -1.154 10.386 6.642 1.00 97.44 91 ASP A CA 1
ATOM 714 C C . ASP A 1 91 ? -0.299 9.502 5.720 1.00 97.44 91 ASP A C 1
ATOM 716 O O . ASP A 1 91 ? -0.722 8.410 5.323 1.00 97.44 91 ASP A O 1
ATOM 720 N N . TRP A 1 92 ? 0.905 9.972 5.390 1.00 97.50 92 TRP A N 1
ATOM 721 C CA . TRP A 1 92 ? 1.838 9.287 4.496 1.00 97.50 92 TRP A CA 1
ATOM 722 C C . TRP A 1 92 ? 2.445 8.018 5.109 1.00 97.50 92 TRP A C 1
ATOM 724 O O . TRP A 1 92 ? 2.706 7.066 4.376 1.00 97.50 92 TRP A O 1
ATOM 734 N N . ARG A 1 93 ? 2.612 7.951 6.437 1.00 97.88 93 ARG A N 1
ATOM 735 C CA . ARG A 1 93 ? 3.126 6.764 7.149 1.00 97.88 93 ARG A CA 1
ATOM 736 C C . ARG A 1 93 ? 2.145 5.609 7.019 1.00 97.88 93 ARG A C 1
ATOM 738 O O . ARG A 1 93 ? 2.536 4.468 6.792 1.00 97.88 93 ARG A O 1
ATOM 745 N N . VAL A 1 94 ? 0.852 5.925 7.069 1.00 98.56 94 VAL A N 1
ATOM 746 C CA . VAL A 1 94 ? -0.219 4.955 6.816 1.00 98.56 94 VAL A CA 1
ATOM 747 C C . VAL A 1 94 ? -0.214 4.516 5.354 1.00 98.56 94 VAL A C 1
ATOM 749 O O . VAL A 1 94 ? -0.348 3.327 5.094 1.00 98.56 94 VAL A O 1
ATOM 752 N N . ARG A 1 95 ? -0.007 5.424 4.387 1.00 98.69 95 ARG A N 1
ATOM 753 C CA . ARG A 1 95 ? 0.134 5.035 2.967 1.00 98.69 95 ARG A CA 1
ATOM 754 C C . ARG A 1 95 ? 1.324 4.091 2.746 1.00 98.69 95 ARG A C 1
ATOM 756 O O . ARG A 1 95 ? 1.163 3.090 2.054 1.00 98.69 95 ARG A O 1
ATOM 763 N N . VAL A 1 96 ? 2.467 4.358 3.386 1.00 98.44 96 VAL A N 1
ATOM 764 C CA . VAL A 1 96 ? 3.654 3.480 3.401 1.00 98.44 96 VAL A CA 1
ATOM 765 C C . VAL A 1 96 ? 3.325 2.097 3.970 1.00 98.44 96 VAL A C 1
ATOM 767 O O . VAL A 1 96 ? 3.593 1.100 3.305 1.00 98.44 96 VAL A O 1
ATOM 770 N N . MET A 1 97 ? 2.698 2.024 5.147 1.00 98.56 97 MET A N 1
ATOM 771 C CA . MET A 1 97 ? 2.289 0.752 5.759 1.00 98.56 97 MET A CA 1
ATOM 772 C C . MET A 1 97 ? 1.286 -0.006 4.878 1.00 98.56 97 MET A C 1
ATOM 774 O O . MET A 1 97 ? 1.396 -1.213 4.680 1.00 98.56 97 MET A O 1
ATOM 778 N N . LEU A 1 98 ? 0.325 0.699 4.276 1.00 98.75 98 LEU A N 1
ATOM 779 C CA . LEU A 1 98 ? -0.654 0.082 3.388 1.00 98.75 98 LEU A CA 1
ATOM 780 C C . LEU A 1 98 ? -0.007 -0.478 2.113 1.00 98.75 98 LEU A C 1
ATOM 782 O O . LEU A 1 98 ? -0.524 -1.453 1.573 1.00 98.75 98 LEU A O 1
ATOM 786 N N . LEU A 1 99 ? 1.118 0.072 1.639 1.00 98.62 99 LEU A N 1
ATOM 787 C CA . LEU A 1 99 ? 1.890 -0.564 0.567 1.00 98.62 99 LEU A CA 1
ATOM 788 C C . LEU A 1 99 ? 2.411 -1.939 1.016 1.00 98.62 99 LEU A C 1
ATOM 790 O O . LEU A 1 99 ? 2.285 -2.894 0.252 1.00 98.62 99 LEU A O 1
ATOM 794 N N . ASP A 1 100 ? 2.894 -2.088 2.255 1.00 98.38 100 ASP A N 1
ATOM 795 C CA . ASP A 1 100 ? 3.306 -3.398 2.791 1.00 98.38 100 ASP A CA 1
ATOM 796 C C . ASP A 1 100 ? 2.137 -4.386 2.885 1.00 98.38 100 ASP A C 1
ATOM 798 O O . ASP A 1 100 ? 2.289 -5.564 2.562 1.00 98.38 100 ASP A O 1
ATOM 802 N N . VAL A 1 101 ? 0.938 -3.911 3.236 1.00 98.50 101 VAL A N 1
ATOM 803 C CA . VAL A 1 101 ? -0.281 -4.737 3.187 1.00 98.50 101 VAL A CA 1
ATOM 804 C C . VAL A 1 101 ? -0.558 -5.199 1.752 1.00 98.50 101 VAL A C 1
ATOM 806 O O . VAL A 1 101 ? -0.747 -6.388 1.501 1.00 98.50 101 VAL A O 1
ATOM 809 N N . VAL A 1 102 ? -0.539 -4.275 0.786 1.00 98.00 102 VAL A N 1
ATOM 810 C CA . VAL A 1 102 ? -0.813 -4.563 -0.633 1.00 98.00 102 VAL A CA 1
ATOM 811 C C . VAL A 1 102 ? 0.232 -5.496 -1.253 1.00 98.00 102 VAL A C 1
ATOM 813 O O . VAL A 1 102 ? -0.121 -6.283 -2.134 1.00 98.00 102 VAL A O 1
ATOM 816 N N . ARG A 1 103 ? 1.479 -5.485 -0.760 1.00 97.75 103 ARG A N 1
ATOM 817 C CA . ARG A 1 103 ? 2.558 -6.392 -1.190 1.00 97.75 103 ARG A CA 1
ATOM 818 C C . ARG A 1 103 ? 2.144 -7.868 -1.153 1.00 97.75 103 ARG A C 1
ATOM 820 O O . ARG A 1 103 ? 2.532 -8.621 -2.034 1.00 97.75 103 ARG A O 1
ATOM 827 N N . HIS A 1 104 ? 1.301 -8.269 -0.200 1.00 95.69 104 HIS A N 1
ATOM 828 C CA . HIS A 1 104 ? 0.840 -9.656 -0.031 1.00 95.69 104 HIS A CA 1
ATOM 829 C C . HIS A 1 104 ? -0.106 -10.146 -1.138 1.00 95.69 104 HIS A C 1
ATOM 831 O O . HIS A 1 104 ? -0.394 -11.337 -1.231 1.00 95.69 104 HIS A O 1
ATOM 837 N N . ARG A 1 105 ? -0.613 -9.237 -1.975 1.00 95.06 105 ARG A N 1
ATOM 838 C CA . ARG A 1 105 ? -1.473 -9.542 -3.129 1.00 95.06 105 ARG A CA 1
ATOM 839 C C . ARG A 1 105 ? -0.722 -9.410 -4.457 1.00 95.06 105 ARG A C 1
ATOM 841 O O . ARG A 1 105 ? -1.333 -9.412 -5.527 1.00 95.06 105 ARG A O 1
ATOM 848 N N . LEU A 1 106 ? 0.601 -9.264 -4.388 1.00 95.75 106 LEU A N 1
ATOM 849 C CA . LEU A 1 106 ? 1.482 -9.078 -5.529 1.00 95.75 106 LEU A CA 1
ATOM 850 C C . LEU A 1 106 ? 2.526 -10.204 -5.623 1.00 95.75 106 LEU A C 1
ATOM 852 O O . LEU A 1 106 ? 2.963 -10.714 -4.593 1.00 95.75 106 LEU A O 1
ATOM 856 N N . PRO A 1 107 ? 2.977 -10.540 -6.846 1.00 88.62 107 PRO A N 1
ATOM 857 C CA . PRO A 1 107 ? 2.424 -10.096 -8.132 1.00 88.62 107 PRO A CA 1
ATOM 858 C C . PRO A 1 107 ? 1.096 -10.811 -8.470 1.00 88.62 107 PRO A C 1
ATOM 860 O O . PRO A 1 107 ? 0.763 -11.836 -7.886 1.00 88.62 107 PRO A O 1
ATOM 863 N N . GLY A 1 108 ? 0.327 -10.283 -9.431 1.00 84.75 108 GLY A N 1
ATOM 864 C CA . GLY A 1 108 ? -0.810 -10.999 -10.038 1.00 84.75 108 GLY A CA 1
ATOM 865 C C . GLY A 1 108 ? -2.185 -10.362 -9.829 1.00 84.75 108 GLY A C 1
ATOM 866 O O . GLY A 1 108 ? -3.039 -10.439 -10.719 1.00 84.75 108 GLY A O 1
ATOM 867 N N . GLU A 1 109 ? -2.416 -9.646 -8.726 1.00 94.69 109 GLU A N 1
ATOM 868 C CA . GLU A 1 109 ? -3.682 -8.938 -8.552 1.00 94.69 109 GLU A CA 1
ATOM 869 C C . GLU A 1 109 ? -3.671 -7.563 -9.243 1.00 94.69 109 GLU A C 1
ATOM 871 O O . GLU A 1 109 ? -3.089 -6.588 -8.765 1.00 94.69 109 GLU A O 1
ATOM 876 N N . LYS A 1 110 ? -4.416 -7.436 -10.354 1.00 94.81 110 LYS A N 1
ATOM 877 C CA . LYS A 1 110 ? -4.463 -6.195 -11.161 1.00 94.81 110 LYS A CA 1
ATOM 878 C C . LYS A 1 110 ? -4.848 -4.947 -10.350 1.00 94.81 110 LYS A C 1
ATOM 880 O O . LYS A 1 110 ? -4.426 -3.836 -10.670 1.00 94.81 110 LYS A O 1
ATOM 885 N N . ARG A 1 111 ? -5.701 -5.102 -9.330 1.00 95.81 111 ARG A N 1
ATOM 886 C CA . ARG A 1 111 ? -6.146 -3.984 -8.480 1.00 95.81 111 ARG A CA 1
ATOM 887 C C . ARG A 1 111 ? -5.068 -3.546 -7.489 1.00 95.81 111 ARG A C 1
ATOM 889 O O . ARG A 1 111 ? -4.931 -2.339 -7.295 1.00 95.81 111 ARG A O 1
ATOM 896 N N . ALA A 1 112 ? -4.300 -4.489 -6.944 1.00 97.06 112 ALA A N 1
ATOM 897 C CA . ALA A 1 112 ? -3.135 -4.210 -6.112 1.00 97.06 112 ALA A CA 1
ATOM 898 C C . ALA A 1 112 ? -2.060 -3.464 -6.920 1.00 97.06 112 ALA A C 1
ATOM 900 O O . ALA A 1 112 ? -1.620 -2.391 -6.514 1.00 97.06 112 ALA A O 1
ATOM 901 N N . GLU A 1 113 ? -1.742 -3.932 -8.133 1.00 97.44 113 GLU A N 1
ATOM 902 C CA . GLU A 1 113 ? -0.792 -3.240 -9.021 1.00 97.44 113 GLU A CA 1
ATOM 903 C C . GLU A 1 113 ? -1.247 -1.810 -9.339 1.00 97.44 113 GLU A C 1
ATOM 905 O O . GLU A 1 113 ? -0.452 -0.875 -9.305 1.00 97.44 113 GLU A O 1
ATOM 910 N N . LYS A 1 114 ? -2.547 -1.601 -9.591 1.00 97.56 114 LYS A N 1
ATOM 911 C CA . LYS A 1 114 ? -3.100 -0.257 -9.827 1.00 97.56 114 LYS A CA 1
ATOM 912 C C . LYS A 1 114 ? -2.946 0.663 -8.612 1.00 97.56 114 LYS A C 1
ATOM 914 O O . LYS A 1 114 ? -2.836 1.876 -8.795 1.00 97.56 114 LYS A O 1
ATOM 919 N N . ALA A 1 115 ? -2.973 0.123 -7.395 1.00 98.00 115 ALA A N 1
ATOM 920 C CA . ALA A 1 115 ? -2.696 0.899 -6.192 1.00 98.00 115 ALA A CA 1
ATOM 921 C C . ALA A 1 115 ? -1.222 1.330 -6.141 1.00 98.00 115 ALA A C 1
ATOM 923 O O . ALA A 1 115 ? -0.961 2.515 -5.942 1.00 98.00 115 ALA A O 1
ATOM 924 N N . VAL A 1 116 ? -0.287 0.417 -6.435 1.00 98.38 116 VAL A N 1
ATOM 925 C CA . VAL A 1 116 ? 1.154 0.723 -6.523 1.00 98.38 116 VAL A CA 1
ATOM 926 C C . VAL A 1 116 ? 1.437 1.763 -7.611 1.00 98.38 116 VAL A C 1
ATOM 928 O O . VAL A 1 116 ? 2.081 2.768 -7.335 1.00 98.38 116 VAL A O 1
ATOM 931 N N . ILE A 1 117 ? 0.872 1.611 -8.816 1.00 97.81 117 ILE A N 1
ATOM 932 C CA . ILE A 1 117 ? 1.025 2.581 -9.921 1.00 97.81 117 ILE A CA 1
ATOM 933 C C . ILE A 1 117 ? 0.597 3.993 -9.501 1.00 97.81 117 ILE A C 1
ATOM 935 O O . ILE A 1 117 ? 1.223 4.979 -9.889 1.00 97.81 117 ILE A O 1
ATOM 939 N N . LYS A 1 118 ? -0.476 4.112 -8.710 1.00 97.69 118 LYS A N 1
ATOM 940 C CA . LYS A 1 118 ? -0.911 5.409 -8.181 1.00 97.69 118 LYS A CA 1
ATOM 941 C C . LYS A 1 118 ? 0.056 5.955 -7.135 1.00 97.69 118 LYS A C 1
ATOM 943 O O . LYS A 1 118 ? 0.324 7.149 -7.165 1.00 97.69 118 LYS A O 1
ATOM 948 N N . ALA A 1 119 ? 0.574 5.098 -6.259 1.00 97.56 119 ALA A N 1
ATOM 949 C CA . ALA A 1 119 ? 1.526 5.479 -5.221 1.00 97.56 119 ALA A CA 1
ATOM 950 C C . ALA A 1 119 ? 2.901 5.897 -5.778 1.00 97.56 119 ALA A C 1
ATOM 952 O O . ALA A 1 119 ? 3.549 6.739 -5.177 1.00 97.56 119 ALA A O 1
ATOM 953 N N . ILE A 1 120 ? 3.316 5.414 -6.958 1.00 96.75 120 ILE A N 1
ATOM 954 C CA . ILE A 1 120 ? 4.529 5.911 -7.647 1.00 96.75 120 ILE A CA 1
ATOM 955 C C . ILE A 1 120 ? 4.451 7.427 -7.905 1.00 96.75 120 ILE A C 1
ATOM 957 O O . ILE A 1 120 ? 5.469 8.106 -7.914 1.00 96.75 120 ILE A O 1
ATOM 961 N N . GLY A 1 121 ? 3.248 7.966 -8.126 1.00 92.00 121 GLY A N 1
ATOM 962 C CA . GLY A 1 121 ? 3.021 9.402 -8.307 1.00 92.00 121 GLY A CA 1
ATOM 963 C C . GLY A 1 121 ? 2.581 10.135 -7.039 1.00 92.00 121 GLY A C 1
ATOM 964 O O . GLY A 1 121 ? 1.952 11.184 -7.165 1.00 92.00 121 GLY A O 1
ATOM 965 N N . ASP A 1 122 ? 2.800 9.565 -5.852 1.00 95.44 122 ASP A N 1
ATOM 966 C CA . ASP A 1 122 ? 2.448 10.214 -4.588 1.00 95.44 122 ASP A CA 1
ATOM 967 C C . ASP A 1 122 ? 3.278 11.491 -4.381 1.00 95.44 122 ASP A C 1
ATOM 969 O O . ASP A 1 122 ? 4.446 11.552 -4.756 1.00 95.44 122 ASP A O 1
ATOM 973 N N . GLY A 1 123 ? 2.669 12.519 -3.786 1.00 92.19 123 GLY A N 1
ATOM 974 C CA . GLY A 1 123 ? 3.349 13.789 -3.514 1.00 92.19 123 GLY A CA 1
ATOM 975 C C . GLY A 1 123 ? 4.354 13.717 -2.360 1.00 92.19 123 GLY A C 1
ATOM 976 O O . GLY A 1 123 ? 5.111 14.659 -2.158 1.00 92.19 123 GLY A O 1
ATOM 977 N N . THR A 1 124 ? 4.354 12.630 -1.583 1.00 95.00 124 THR A N 1
ATOM 978 C CA . THR A 1 124 ? 5.334 12.382 -0.524 1.00 95.00 124 THR A CA 1
ATOM 979 C C . THR A 1 124 ? 6.393 11.390 -1.001 1.00 95.00 124 THR A C 1
ATOM 981 O O . THR A 1 124 ? 6.081 10.224 -1.250 1.00 95.00 124 THR A O 1
ATOM 984 N N . ASP A 1 125 ? 7.659 11.821 -1.033 1.00 93.25 125 ASP A N 1
ATOM 985 C CA . ASP A 1 125 ? 8.786 11.017 -1.534 1.00 93.25 125 ASP A CA 1
ATOM 986 C C . ASP A 1 125 ? 8.892 9.640 -0.872 1.00 93.25 125 ASP A C 1
ATOM 988 O O . ASP A 1 125 ? 9.093 8.646 -1.562 1.00 93.25 125 ASP A O 1
ATOM 992 N N . ALA A 1 126 ? 8.682 9.539 0.444 1.00 96.06 126 ALA A N 1
ATOM 993 C CA . ALA A 1 126 ? 8.731 8.257 1.152 1.00 96.06 126 ALA A CA 1
ATOM 994 C C . ALA A 1 126 ? 7.719 7.227 0.606 1.00 96.06 126 ALA A C 1
ATOM 996 O O . ALA A 1 126 ? 8.018 6.035 0.535 1.00 96.06 126 ALA A O 1
ATOM 997 N N . VAL A 1 127 ? 6.529 7.678 0.189 1.00 97.94 127 VAL A N 1
ATOM 998 C CA . VAL A 1 127 ? 5.496 6.810 -0.399 1.00 97.94 127 VAL A CA 1
ATOM 999 C C . VAL A 1 127 ? 5.872 6.441 -1.832 1.00 97.94 127 VAL A C 1
ATOM 1001 O O . VAL A 1 127 ? 5.814 5.264 -2.197 1.00 97.94 127 VAL A O 1
ATOM 1004 N N . ALA A 1 128 ? 6.292 7.430 -2.627 1.00 97.00 128 ALA A N 1
ATOM 1005 C CA . ALA A 1 128 ? 6.685 7.226 -4.016 1.00 97.00 128 ALA A CA 1
ATOM 1006 C C . ALA A 1 128 ? 7.881 6.272 -4.133 1.00 97.00 128 ALA A C 1
ATOM 1008 O O . ALA A 1 128 ? 7.802 5.283 -4.860 1.00 97.00 128 ALA A O 1
ATOM 1009 N N . ILE A 1 129 ? 8.948 6.508 -3.362 1.00 97.25 129 ILE A N 1
ATOM 1010 C CA . ILE A 1 129 ? 10.156 5.673 -3.332 1.00 97.25 129 ILE A CA 1
ATOM 1011 C C . ILE A 1 129 ? 9.800 4.232 -2.973 1.00 97.25 129 ILE A C 1
ATOM 1013 O O . ILE A 1 129 ? 10.183 3.322 -3.703 1.00 97.25 129 ILE A O 1
ATOM 1017 N N . LYS A 1 130 ? 8.994 4.010 -1.927 1.00 98.06 130 LYS A N 1
ATOM 1018 C CA . LYS A 1 130 ? 8.588 2.653 -1.545 1.00 98.06 130 LYS A CA 1
ATOM 1019 C C . LYS A 1 130 ? 7.801 1.943 -2.649 1.00 98.06 130 LYS A C 1
ATOM 1021 O O . LYS A 1 130 ? 8.015 0.757 -2.895 1.00 98.06 130 LYS A O 1
ATOM 1026 N N . ALA A 1 131 ? 6.900 2.650 -3.331 1.00 98.44 131 ALA A N 1
ATOM 1027 C CA . ALA A 1 131 ? 6.145 2.089 -4.449 1.00 98.44 131 ALA A CA 1
ATOM 1028 C C . ALA A 1 131 ? 7.045 1.757 -5.656 1.00 98.44 131 ALA A C 1
ATOM 1030 O O . ALA A 1 131 ? 6.840 0.732 -6.306 1.00 98.44 131 ALA A O 1
ATOM 1031 N N . ILE A 1 132 ? 8.049 2.594 -5.936 1.00 98.50 132 ILE A N 1
ATOM 1032 C CA . ILE A 1 132 ? 9.049 2.384 -6.994 1.00 98.50 132 ILE A CA 1
ATOM 1033 C C . ILE A 1 132 ? 9.924 1.163 -6.686 1.00 98.50 132 ILE A C 1
ATOM 1035 O O . ILE A 1 132 ? 10.098 0.296 -7.541 1.00 98.50 132 ILE A O 1
ATOM 1039 N N . GLU A 1 133 ? 10.449 1.071 -5.464 1.00 98.25 133 GLU A N 1
ATOM 1040 C CA . GLU A 1 133 ? 11.280 -0.055 -5.030 1.00 98.25 133 GLU A CA 1
ATOM 1041 C C . GLU A 1 133 ? 10.496 -1.366 -5.100 1.00 98.25 133 GLU A C 1
ATOM 1043 O O . GLU A 1 133 ? 10.955 -2.325 -5.722 1.00 98.25 133 GLU A O 1
ATOM 1048 N N . MET A 1 134 ? 9.262 -1.372 -4.587 1.00 98.31 134 MET A N 1
ATOM 1049 C CA . MET A 1 134 ? 8.354 -2.514 -4.687 1.00 98.31 134 MET A CA 1
ATOM 1050 C C . MET A 1 134 ? 8.086 -2.927 -6.138 1.00 98.31 134 MET A C 1
ATOM 1052 O O . MET A 1 134 ? 8.039 -4.120 -6.436 1.00 98.31 134 MET A O 1
ATOM 1056 N N . ALA A 1 135 ? 7.913 -1.962 -7.045 1.00 98.38 135 ALA A N 1
ATOM 1057 C CA . ALA A 1 135 ? 7.692 -2.244 -8.457 1.00 98.38 135 ALA A CA 1
ATOM 1058 C C . ALA A 1 135 ? 8.870 -2.990 -9.095 1.00 98.38 135 ALA A C 1
ATOM 1060 O O . ALA A 1 135 ? 8.651 -3.978 -9.798 1.00 98.38 135 ALA A O 1
ATOM 1061 N N . GLY A 1 136 ? 10.099 -2.551 -8.814 1.00 98.12 136 GLY A N 1
ATOM 1062 C CA . GLY A 1 136 ? 11.312 -3.213 -9.291 1.00 98.12 136 GLY A CA 1
ATOM 1063 C C . GLY A 1 136 ? 11.540 -4.579 -8.639 1.00 98.12 136 GLY A C 1
ATOM 1064 O O . GLY A 1 136 ? 11.840 -5.545 -9.331 1.00 98.12 136 GLY A O 1
ATOM 1065 N N . GLU A 1 137 ? 11.372 -4.682 -7.319 1.00 98.06 137 GLU A N 1
ATOM 1066 C CA . GLU A 1 137 ? 11.557 -5.933 -6.563 1.00 98.06 137 GLU A CA 1
ATOM 1067 C C . GLU A 1 137 ? 10.601 -7.047 -6.988 1.00 98.06 137 GLU A C 1
ATOM 1069 O O . GLU A 1 137 ? 10.994 -8.209 -7.034 1.00 98.06 137 GLU A O 1
ATOM 1074 N N . LEU A 1 138 ? 9.347 -6.701 -7.288 1.00 97.69 138 LEU A N 1
ATOM 1075 C CA . LEU A 1 138 ? 8.311 -7.668 -7.659 1.00 97.69 138 LEU A CA 1
ATOM 1076 C C . LEU A 1 138 ? 8.118 -7.791 -9.174 1.00 97.69 138 LEU A C 1
ATOM 1078 O O . LEU A 1 138 ? 7.154 -8.418 -9.613 1.00 97.69 138 LEU A O 1
ATOM 1082 N N . ASN A 1 139 ? 9.003 -7.182 -9.971 1.00 96.94 139 ASN A N 1
ATOM 1083 C CA . ASN A 1 139 ? 8.935 -7.169 -11.431 1.00 96.94 139 ASN A CA 1
ATOM 1084 C C . ASN A 1 139 ? 7.537 -6.772 -11.964 1.00 96.94 139 ASN A C 1
ATOM 1086 O O . ASN A 1 139 ? 6.927 -7.456 -12.794 1.00 96.94 139 ASN A O 1
ATOM 1090 N N . LEU A 1 140 ? 6.975 -5.675 -11.441 1.00 97.69 140 LEU A N 1
ATOM 1091 C CA . LEU A 1 140 ? 5.611 -5.244 -11.758 1.00 97.69 140 LEU A CA 1
ATOM 1092 C C . LEU A 1 140 ? 5.549 -4.586 -13.140 1.00 97.69 140 LEU A C 1
ATOM 1094 O O . LEU A 1 140 ? 5.498 -3.363 -13.263 1.00 97.69 140 LEU A O 1
ATOM 1098 N N . LYS A 1 141 ? 5.483 -5.401 -14.193 1.00 96.25 141 LYS A N 1
ATOM 1099 C CA . LYS A 1 141 ? 5.468 -4.990 -15.610 1.00 96.25 141 LYS A CA 1
ATOM 1100 C C . LYS A 1 141 ? 4.553 -3.800 -15.938 1.00 96.25 141 LYS A C 1
ATOM 1102 O O . LYS A 1 141 ? 4.946 -2.898 -16.670 1.00 96.25 141 LYS A O 1
ATOM 1107 N N . ARG A 1 142 ? 3.349 -3.728 -15.355 1.00 95.62 142 ARG A N 1
ATOM 1108 C CA . ARG A 1 142 ? 2.399 -2.622 -15.607 1.00 95.62 142 ARG A CA 1
ATOM 1109 C C . ARG A 1 142 ? 2.828 -1.264 -15.043 1.00 95.62 142 ARG A C 1
ATOM 1111 O O . ARG A 1 142 ? 2.192 -0.256 -15.340 1.00 95.62 142 ARG A O 1
ATOM 1118 N N . THR A 1 143 ? 3.870 -1.219 -14.219 1.00 97.12 143 THR A N 1
ATOM 1119 C CA . THR A 1 143 ? 4.415 0.032 -13.673 1.00 97.12 143 THR A CA 1
ATOM 1120 C C . THR A 1 143 ? 5.384 0.721 -14.630 1.00 97.12 143 THR A C 1
ATOM 1122 O O . THR A 1 143 ? 5.600 1.922 -14.477 1.00 97.12 143 THR A O 1
ATOM 1125 N N . VAL A 1 144 ? 5.901 0.012 -15.646 1.00 97.31 144 VAL A N 1
ATOM 1126 C CA . VAL A 1 144 ? 6.943 0.506 -16.562 1.00 97.31 144 VAL A CA 1
ATOM 1127 C C . VAL A 1 144 ? 6.561 1.843 -17.180 1.00 97.31 144 VAL A C 1
ATOM 1129 O O . VAL A 1 144 ? 7.305 2.805 -17.026 1.00 97.31 144 VAL A O 1
ATOM 1132 N N . SER A 1 145 ? 5.367 1.975 -17.765 1.00 95.38 145 SER A N 1
ATOM 1133 C CA . SER A 1 145 ? 4.946 3.243 -18.378 1.00 95.38 145 SER A CA 1
ATOM 1134 C C . SER A 1 145 ? 4.937 4.410 -17.383 1.00 95.38 145 SER A C 1
ATOM 1136 O O . SER A 1 145 ? 5.290 5.531 -17.742 1.00 95.38 145 SER A O 1
ATOM 1138 N N . LYS A 1 146 ? 4.561 4.166 -16.120 1.00 95.75 146 LYS A N 1
ATOM 1139 C CA . LYS A 1 146 ? 4.530 5.210 -15.086 1.00 95.75 146 LYS A CA 1
ATOM 1140 C C . LYS A 1 146 ? 5.935 5.582 -14.609 1.00 95.75 146 LYS A C 1
ATOM 1142 O O . LYS A 1 146 ? 6.207 6.765 -14.419 1.00 95.75 146 LYS A O 1
ATOM 1147 N N . LEU A 1 147 ? 6.812 4.592 -14.443 1.00 96.94 147 LEU A N 1
ATOM 1148 C CA . LEU A 1 147 ? 8.220 4.799 -14.100 1.00 96.94 147 LEU A CA 1
ATOM 1149 C C . LEU A 1 147 ? 8.947 5.562 -15.218 1.00 96.94 147 LEU A C 1
ATOM 1151 O O . LEU A 1 147 ? 9.600 6.564 -14.938 1.00 96.94 147 LEU A O 1
ATOM 1155 N N . MET A 1 148 ? 8.746 5.168 -16.482 1.00 95.25 148 MET A N 1
ATOM 1156 C CA . MET A 1 148 ? 9.290 5.860 -17.657 1.00 95.25 148 MET A CA 1
ATOM 1157 C C . MET A 1 148 ? 8.876 7.331 -17.682 1.00 95.25 148 MET A C 1
ATOM 1159 O O . MET A 1 148 ? 9.731 8.200 -17.802 1.00 95.25 148 MET A O 1
ATOM 1163 N N . GLN A 1 149 ? 7.579 7.625 -17.528 1.00 92.06 149 GLN A N 1
ATOM 1164 C CA . GLN A 1 149 ? 7.079 9.006 -17.495 1.00 92.06 149 GLN A CA 1
ATOM 1165 C C . GLN A 1 149 ? 7.785 9.847 -16.428 1.00 92.06 149 GLN A C 1
ATOM 1167 O O . GLN A 1 149 ? 8.124 11.001 -16.677 1.00 92.06 149 GLN A O 1
ATOM 1172 N N . MET A 1 150 ? 8.009 9.274 -15.244 1.00 90.50 150 MET A N 1
ATOM 1173 C CA . MET A 1 150 ? 8.662 9.975 -14.145 1.00 90.50 150 MET A CA 1
ATOM 1174 C C . MET A 1 150 ? 10.145 10.246 -14.423 1.00 90.50 150 MET A C 1
ATOM 1176 O O . MET A 1 150 ? 10.620 11.341 -14.130 1.00 90.50 150 MET A O 1
ATOM 1180 N N . VAL A 1 151 ? 10.862 9.278 -14.997 1.00 91.69 151 VAL A N 1
ATOM 1181 C CA . VAL A 1 151 ? 12.290 9.426 -15.308 1.00 91.69 151 VAL A CA 1
ATOM 1182 C C . VAL A 1 151 ? 12.504 10.369 -16.495 1.00 91.69 151 VAL A C 1
ATOM 1184 O O . VAL A 1 151 ? 13.309 11.292 -16.400 1.00 91.69 151 VAL A O 1
ATOM 1187 N N . ILE A 1 152 ? 11.734 10.214 -17.577 1.00 88.31 152 ILE A N 1
ATOM 1188 C CA . ILE A 1 152 ? 11.838 11.052 -18.784 1.00 88.31 152 ILE A CA 1
ATOM 1189 C C . ILE A 1 152 ? 11.551 12.524 -18.466 1.00 88.31 152 ILE A C 1
ATOM 1191 O O . ILE A 1 152 ? 12.261 13.402 -18.947 1.00 88.31 152 ILE A O 1
ATOM 1195 N N . ALA A 1 153 ? 10.576 12.811 -17.597 1.00 83.62 153 ALA A N 1
ATOM 1196 C CA . ALA A 1 153 ? 10.261 14.182 -17.183 1.00 83.62 153 ALA A CA 1
ATOM 1197 C C . ALA A 1 153 ? 11.426 14.912 -16.481 1.00 83.62 153 ALA A C 1
ATOM 1199 O O . ALA A 1 153 ? 11.370 16.131 -16.316 1.00 83.62 153 ALA A O 1
ATOM 1200 N N . LYS A 1 154 ? 12.455 14.180 -16.038 1.00 79.38 154 LYS A N 1
ATOM 1201 C CA . LYS A 1 154 ? 13.645 14.691 -15.342 1.00 79.38 154 LYS A CA 1
ATOM 1202 C C . LYS A 1 154 ? 14.950 14.335 -16.061 1.00 79.38 154 LYS A C 1
ATOM 1204 O O . LYS A 1 154 ? 16.027 14.539 -15.504 1.00 79.38 154 LYS A O 1
ATOM 1209 N N . TRP A 1 155 ? 14.870 13.802 -17.279 1.00 73.62 155 TRP A N 1
ATOM 1210 C CA . TRP A 1 155 ? 16.041 13.352 -18.026 1.00 73.62 155 TRP A CA 1
ATOM 1211 C C . TRP A 1 155 ? 16.957 14.527 -18.382 1.00 73.62 155 TRP A C 1
ATOM 1213 O O . TRP A 1 155 ? 16.485 15.583 -18.799 1.00 73.62 155 TRP A O 1
ATOM 1223 N N . GLY A 1 156 ? 18.268 14.357 -18.192 1.00 66.81 156 GLY A N 1
ATOM 1224 C CA . GLY A 1 156 ? 19.260 15.417 -18.421 1.00 66.81 156 GLY A CA 1
ATOM 1225 C C . GLY A 1 156 ? 19.243 16.559 -17.393 1.00 66.81 156 GLY A C 1
ATOM 1226 O O . GLY A 1 156 ? 19.978 17.529 -17.555 1.00 66.81 156 GLY A O 1
ATOM 1227 N N . GLN A 1 157 ? 18.428 16.460 -16.337 1.00 73.69 157 GLN A N 1
ATOM 1228 C CA . GLN A 1 157 ? 18.419 17.386 -15.200 1.00 73.69 157 GLN A CA 1
ATOM 1229 C C . GLN A 1 157 ? 19.117 16.755 -13.987 1.00 73.69 157 GLN A C 1
ATOM 1231 O O . GLN A 1 157 ? 19.379 15.551 -13.966 1.00 73.69 157 GLN A O 1
ATOM 1236 N N . HIS A 1 158 ? 19.380 17.548 -12.941 1.00 66.75 158 HIS A N 1
ATOM 1237 C CA . HIS A 1 158 ? 19.810 16.999 -11.654 1.00 66.75 158 HIS A CA 1
ATOM 1238 C C . HIS A 1 158 ? 18.728 16.045 -11.122 1.00 66.75 158 HIS A C 1
ATOM 1240 O O . HIS A 1 158 ? 17.643 16.466 -10.711 1.00 66.75 158 HIS A O 1
ATOM 1246 N N . VAL A 1 159 ? 19.013 14.745 -11.156 1.00 67.94 159 VAL A N 1
ATOM 1247 C CA . VAL A 1 159 ? 18.059 13.695 -10.797 1.00 67.94 159 VAL A CA 1
ATOM 1248 C C . VAL A 1 159 ? 17.957 13.571 -9.280 1.00 67.94 159 VAL A C 1
ATOM 1250 O O . VAL A 1 159 ? 18.943 13.330 -8.588 1.00 67.94 159 VAL A O 1
ATOM 1253 N N . GLY A 1 160 ? 16.746 13.748 -8.749 1.00 78.12 160 GLY A N 1
ATOM 1254 C CA . GLY A 1 160 ? 16.441 13.447 -7.350 1.00 78.12 160 GLY A CA 1
ATOM 1255 C C . GLY A 1 160 ? 16.420 11.938 -7.080 1.00 78.12 160 GLY A C 1
ATOM 1256 O O . GLY A 1 160 ? 16.320 11.130 -8.007 1.00 78.12 160 GLY A O 1
ATOM 1257 N N . VAL A 1 161 ? 16.454 11.555 -5.799 1.00 86.12 161 VAL A N 1
ATOM 1258 C CA . VAL A 1 161 ? 16.502 10.150 -5.341 1.00 86.12 161 VAL A CA 1
ATOM 1259 C C . VAL A 1 161 ? 15.421 9.284 -6.001 1.00 86.12 161 VAL A C 1
ATOM 1261 O O . VAL A 1 161 ? 15.718 8.189 -6.475 1.00 86.12 161 VAL A O 1
ATOM 1264 N N . SER A 1 162 ? 14.188 9.786 -6.109 1.00 86.25 162 SER A N 1
ATOM 1265 C CA . SER A 1 162 ? 13.060 9.061 -6.712 1.00 86.25 162 SER A CA 1
ATOM 1266 C C . SER A 1 162 ? 13.305 8.680 -8.178 1.00 86.25 162 SER A C 1
ATOM 1268 O O . SER A 1 162 ? 12.979 7.566 -8.584 1.00 86.25 162 SER A O 1
ATOM 1270 N N . ALA A 1 163 ? 13.926 9.559 -8.972 1.00 89.00 163 ALA A N 1
ATOM 1271 C CA . ALA A 1 163 ? 14.226 9.277 -10.375 1.00 89.00 163 ALA A CA 1
ATOM 1272 C C . ALA A 1 163 ? 15.329 8.218 -10.515 1.00 89.00 163 ALA A C 1
ATOM 1274 O O . ALA A 1 163 ? 15.164 7.275 -11.283 1.00 89.00 163 ALA A O 1
ATOM 1275 N N . ALA A 1 164 ? 16.396 8.304 -9.711 1.00 91.69 164 ALA A N 1
ATOM 1276 C CA . ALA A 1 164 ? 17.445 7.282 -9.684 1.00 91.69 164 ALA A CA 1
ATOM 1277 C C . ALA A 1 164 ? 16.889 5.903 -9.283 1.00 91.69 164 ALA A C 1
ATOM 1279 O O . ALA A 1 164 ? 17.161 4.896 -9.936 1.00 91.69 164 ALA A O 1
ATOM 1280 N N . LYS A 1 165 ? 16.034 5.857 -8.252 1.00 95.06 165 LYS A N 1
ATOM 1281 C CA . LYS A 1 165 ? 15.344 4.630 -7.826 1.00 95.06 165 LYS A CA 1
ATOM 1282 C C . LYS A 1 165 ? 14.441 4.064 -8.922 1.00 95.06 165 LYS A C 1
ATOM 1284 O O . LYS A 1 165 ? 14.356 2.848 -9.067 1.00 95.06 165 LYS A O 1
ATOM 1289 N N . ALA A 1 166 ? 13.797 4.919 -9.712 1.00 95.88 166 ALA A N 1
ATOM 1290 C CA . ALA A 1 166 ? 12.962 4.470 -10.817 1.00 95.88 166 ALA A CA 1
ATOM 1291 C C . ALA A 1 166 ? 13.749 3.962 -12.013 1.00 95.88 166 ALA A C 1
ATOM 1293 O O . ALA A 1 166 ? 13.319 2.978 -12.604 1.00 95.88 166 ALA A O 1
ATOM 1294 N N . THR A 1 167 ? 14.907 4.545 -12.323 1.00 95.25 167 THR A N 1
ATOM 1295 C CA . THR A 1 167 ? 15.838 3.968 -13.301 1.00 95.25 167 THR A CA 1
ATOM 1296 C C . THR A 1 167 ? 16.266 2.564 -12.874 1.00 95.25 167 THR A C 1
ATOM 1298 O O . THR A 1 167 ? 16.176 1.641 -13.675 1.00 95.25 167 THR A O 1
ATOM 1301 N N . LEU A 1 168 ? 16.615 2.361 -11.596 1.00 96.25 168 LEU A N 1
ATOM 1302 C CA . LEU A 1 168 ? 16.946 1.029 -11.065 1.00 96.25 168 LEU A CA 1
ATOM 1303 C C . LEU A 1 168 ? 15.757 0.057 -11.127 1.00 96.25 168 LEU A C 1
ATOM 1305 O O . LEU A 1 168 ? 15.923 -1.122 -11.431 1.00 96.25 168 LEU A O 1
ATOM 1309 N N . ALA A 1 169 ? 14.540 0.523 -10.835 1.00 97.94 169 ALA A N 1
ATOM 1310 C CA . ALA A 1 169 ? 13.342 -0.305 -10.963 1.00 97.94 169 ALA A CA 1
ATOM 1311 C C . ALA A 1 169 ? 13.061 -0.678 -12.429 1.00 97.94 169 ALA A C 1
ATOM 1313 O O . ALA A 1 169 ? 12.722 -1.826 -12.711 1.00 97.94 169 ALA A O 1
ATOM 1314 N N . LEU A 1 170 ? 13.236 0.264 -13.361 1.00 98.00 170 LEU A N 1
ATOM 1315 C CA . LEU A 1 170 ? 13.125 0.022 -14.799 1.00 98.00 170 LEU A CA 1
ATOM 1316 C C . LEU A 1 170 ? 14.166 -0.989 -15.268 1.00 98.00 170 LEU A C 1
ATOM 1318 O O . LEU A 1 170 ? 13.803 -1.912 -15.988 1.00 98.00 170 LEU A O 1
ATOM 1322 N N . GLU A 1 171 ? 15.411 -0.881 -14.816 1.00 97.81 171 GLU A N 1
ATOM 1323 C CA . GLU A 1 171 ? 16.465 -1.849 -15.120 1.00 97.81 171 GLU A CA 1
ATOM 1324 C C . GLU A 1 171 ? 16.096 -3.254 -14.632 1.00 97.81 171 GLU A C 1
ATOM 1326 O O . GLU A 1 171 ? 16.147 -4.202 -15.411 1.00 97.81 171 GLU A O 1
ATOM 1331 N N . LYS A 1 172 ? 15.612 -3.392 -13.390 1.00 98.00 172 LYS A N 1
ATOM 1332 C CA . LYS A 1 172 ? 15.149 -4.684 -12.849 1.00 98.00 172 LYS A CA 1
ATOM 1333 C C . LYS A 1 172 ? 14.016 -5.313 -13.668 1.00 98.00 172 LYS A C 1
ATOM 1335 O O . LYS A 1 172 ? 13.957 -6.534 -13.780 1.00 98.00 172 LYS A O 1
ATOM 1340 N N . ILE A 1 173 ? 13.105 -4.500 -14.209 1.00 97.75 173 ILE A N 1
ATOM 1341 C CA . ILE A 1 173 ? 11.932 -4.986 -14.955 1.00 97.75 173 ILE A CA 1
ATOM 1342 C C . ILE A 1 173 ? 12.260 -5.256 -16.430 1.00 97.75 173 ILE A C 1
ATOM 1344 O O . ILE A 1 173 ? 11.784 -6.231 -17.015 1.00 97.75 173 ILE A O 1
ATOM 1348 N N . THR A 1 174 ? 13.032 -4.363 -17.048 1.00 97.81 174 THR A N 1
ATOM 1349 C CA . THR A 1 174 ? 13.225 -4.302 -18.505 1.00 97.81 174 THR A CA 1
ATOM 1350 C C . THR A 1 174 ? 14.597 -4.791 -18.964 1.00 97.81 174 THR A C 1
ATOM 1352 O O . THR A 1 174 ? 14.769 -5.066 -20.148 1.00 97.81 174 THR A O 1
ATOM 1355 N N . GLY A 1 175 ? 15.559 -4.917 -18.047 1.00 97.19 175 GLY A N 1
ATOM 1356 C CA . GLY A 1 175 ? 16.947 -5.280 -18.339 1.00 97.19 175 GLY A CA 1
ATOM 1357 C C . GLY A 1 175 ? 17.798 -4.132 -18.888 1.00 97.19 175 GLY A C 1
ATOM 1358 O O . GLY A 1 175 ? 18.874 -4.381 -19.421 1.00 97.19 175 GLY A O 1
ATOM 1359 N N . THR A 1 176 ? 17.327 -2.883 -18.819 1.00 95.06 176 THR A N 1
ATOM 1360 C CA . THR A 1 176 ? 18.039 -1.722 -19.375 1.00 95.06 176 THR A CA 1
ATOM 1361 C C . THR A 1 176 ? 17.744 -0.431 -18.612 1.00 95.06 176 THR A C 1
ATOM 1363 O O . THR A 1 176 ? 16.674 -0.258 -18.027 1.00 95.06 176 THR A O 1
ATOM 1366 N N . THR A 1 177 ? 18.694 0.502 -18.646 1.00 92.06 177 THR A N 1
ATOM 1367 C CA . THR A 1 177 ? 18.609 1.846 -18.054 1.00 92.06 177 THR A CA 1
ATOM 1368 C C . THR A 1 177 ? 18.302 2.936 -19.081 1.00 92.06 177 THR A C 1
ATOM 1370 O O . THR A 1 177 ? 18.219 4.106 -18.714 1.00 92.06 177 THR A O 1
ATOM 1373 N N . GLU A 1 178 ? 18.149 2.577 -20.358 1.00 90.44 178 GLU A N 1
ATOM 1374 C CA . GLU A 1 178 ? 18.048 3.541 -21.454 1.00 90.44 178 GLU A CA 1
ATOM 1375 C C . GLU A 1 178 ? 16.599 3.744 -21.930 1.00 90.44 178 GLU A C 1
ATOM 1377 O O . GLU A 1 178 ? 15.893 2.758 -22.180 1.00 90.44 178 GLU A O 1
ATOM 1382 N N . PRO A 1 179 ? 16.157 4.995 -22.179 1.00 90.19 179 PRO A N 1
ATOM 1383 C CA . PRO A 1 179 ? 14.807 5.286 -22.664 1.00 90.19 179 PRO A CA 1
ATOM 1384 C C . PRO A 1 179 ? 14.410 4.526 -23.932 1.00 90.19 179 PRO A C 1
ATOM 1386 O O . PRO A 1 179 ? 13.296 4.006 -24.016 1.00 90.19 179 PRO A O 1
ATOM 1389 N N . ALA A 1 180 ? 15.320 4.415 -24.905 1.00 91.94 180 ALA A N 1
ATOM 1390 C CA . ALA A 1 180 ? 15.080 3.656 -26.132 1.00 91.94 180 ALA A CA 1
ATOM 1391 C C . ALA A 1 180 ? 14.797 2.172 -25.839 1.00 91.94 180 ALA A C 1
ATOM 1393 O O . ALA A 1 180 ? 13.881 1.583 -26.418 1.00 91.94 180 ALA A O 1
ATOM 1394 N N . GLY A 1 181 ? 15.537 1.593 -24.889 1.00 93.12 181 GLY A N 1
ATOM 1395 C CA . GLY A 1 181 ? 15.347 0.221 -24.436 1.00 93.12 181 GLY A CA 1
ATOM 1396 C C . GLY A 1 181 ? 14.001 0.016 -23.738 1.00 93.12 181 GLY A C 1
ATOM 1397 O O . GLY A 1 181 ? 13.309 -0.962 -24.015 1.00 93.12 181 GLY A O 1
ATOM 1398 N N . TRP A 1 182 ? 13.561 0.971 -22.912 1.00 94.81 182 TRP A N 1
ATOM 1399 C CA . TRP A 1 182 ? 12.239 0.908 -22.279 1.00 94.81 182 TRP A CA 1
ATOM 1400 C C . TRP A 1 182 ? 11.098 0.979 -23.298 1.00 94.81 182 TRP A C 1
ATOM 1402 O O . TRP A 1 182 ? 10.148 0.203 -23.204 1.00 94.81 182 TRP A O 1
ATOM 1412 N N . HIS A 1 183 ? 11.188 1.872 -24.291 1.00 93.38 183 HIS A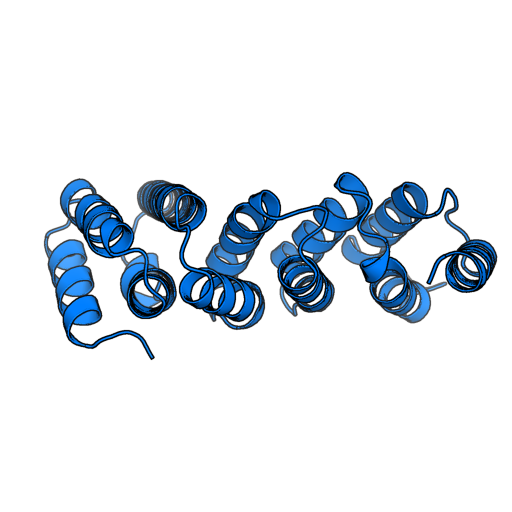 N 1
ATOM 1413 C CA . HIS A 1 183 ? 10.191 1.964 -25.364 1.00 93.38 183 HIS A CA 1
ATOM 1414 C C . HIS A 1 183 ? 10.095 0.662 -26.168 1.00 93.38 183 HIS A C 1
ATOM 1416 O O . HIS A 1 183 ? 8.989 0.177 -26.413 1.00 93.38 183 HIS A O 1
ATOM 1422 N N . ALA A 1 184 ? 11.236 0.067 -26.529 1.00 94.56 184 ALA A N 1
ATOM 1423 C CA . ALA A 1 184 ? 11.271 -1.228 -27.204 1.00 94.56 184 ALA A CA 1
ATOM 1424 C C . ALA A 1 184 ? 10.637 -2.336 -26.345 1.00 94.56 184 ALA A C 1
ATOM 1426 O O . ALA A 1 184 ? 9.820 -3.108 -26.847 1.00 94.56 184 ALA A O 1
ATOM 1427 N N . TRP A 1 185 ? 10.953 -2.373 -25.046 1.00 96.75 185 TRP A N 1
ATOM 1428 C CA . TRP A 1 185 ? 10.390 -3.348 -24.116 1.00 96.75 185 TRP A CA 1
ATOM 1429 C C . TRP A 1 185 ? 8.866 -3.229 -24.004 1.00 96.75 185 TRP A C 1
ATOM 1431 O O . TRP A 1 185 ? 8.175 -4.247 -24.063 1.00 96.75 185 TRP A O 1
ATOM 1441 N N . VAL A 1 186 ? 8.333 -2.003 -23.887 1.00 94.38 186 VAL A N 1
ATOM 1442 C CA . VAL A 1 186 ? 6.882 -1.750 -23.807 1.00 94.38 186 VAL A CA 1
ATOM 1443 C C . VAL A 1 186 ? 6.174 -2.296 -25.042 1.00 94.38 186 VAL A C 1
ATOM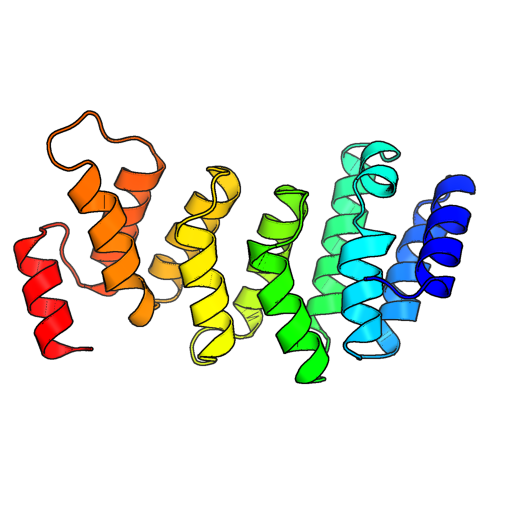 1445 O O . VAL A 1 186 ? 5.232 -3.062 -24.884 1.00 94.38 186 VAL A O 1
ATOM 1448 N N . ASN A 1 187 ? 6.673 -1.993 -26.244 1.00 93.06 187 ASN A N 1
ATOM 1449 C CA . ASN A 1 187 ? 6.073 -2.450 -27.504 1.00 93.06 187 ASN A CA 1
ATOM 1450 C C . ASN A 1 187 ? 6.024 -3.982 -27.649 1.00 93.06 187 ASN A C 1
ATOM 1452 O O . ASN A 1 187 ? 5.254 -4.497 -28.454 1.00 93.06 187 ASN A O 1
ATOM 1456 N N . GLN A 1 188 ? 6.865 -4.708 -26.909 1.00 93.25 188 GLN A N 1
ATOM 1457 C CA . GLN A 1 188 ? 6.951 -6.168 -26.960 1.00 93.25 188 GLN A CA 1
ATOM 1458 C C . GLN A 1 188 ? 6.172 -6.868 -25.834 1.00 93.25 188 GLN A C 1
ATOM 1460 O O . GLN A 1 188 ? 5.866 -8.051 -25.962 1.00 93.25 188 GLN A O 1
ATOM 1465 N N . ASN A 1 189 ? 5.894 -6.185 -24.715 1.00 92.00 189 ASN A N 1
ATOM 1466 C CA . ASN A 1 189 ? 5.453 -6.830 -23.468 1.00 92.00 189 ASN A CA 1
ATOM 1467 C C . ASN A 1 189 ? 4.134 -6.298 -22.883 1.00 92.00 189 ASN A C 1
ATOM 1469 O O . ASN A 1 189 ? 3.617 -6.924 -21.949 1.00 92.00 189 ASN A O 1
ATOM 1473 N N . LEU A 1 190 ? 3.616 -5.160 -23.358 1.00 86.19 190 LEU A N 1
ATOM 1474 C CA . LEU A 1 190 ? 2.394 -4.515 -22.855 1.00 86.19 190 LEU A CA 1
ATOM 1475 C C . LEU A 1 190 ? 1.414 -4.219 -23.989 1.00 86.19 190 LEU A C 1
ATOM 1477 O O . LEU A 1 190 ? 0.200 -4.354 -23.710 1.00 86.19 190 LEU A O 1
#

pLDDT: mean 94.81, std 5.52, range [66.75, 98.75]

Foldseek 3Di:
DADPVLLVQQVVQLVVVDLVSLLVSLQVLLVVLALNSLCSLQPRSVPPVSLVSDDPVSNVVSLVSNLVSLLPRDDPSNVLSLLVSLQPRPDVVNVLSSLVSLLSVPDPDPSSLVSLLNQCPHPDPSSNLSSLLSCLVRLVVVNLVSLLVVLVVQPPHDDDPSNVSSLNSNCSNQVDSDSVSSVVSNVVPD

Organism: Entotheonella factor (NCBI:txid1429438)

Sequence (190 aa):
MPPPEAVKQFNTAVHSQDLQTLLEVFRRIGKRDTKEAVLAIAYAGLSESVLASLSAEHMQHVLQTAQEVLTRMTDTRAWKATYKATYKHPDWRVRVMLLDVVRHRLPGEKRAEKAVIKAIGDGTDAVAIKAIEMAGELNLKRTVSKLMQMVIAKWGQHVGVSAAKATLALEKITGTTEPAGWHAWVNQNL

InterPro domains:
  IPR011989 Armadillo-like helical [G3DSA:1.25.10.10] (4-178)

Radius of gyration: 18.36 Å; chains: 1; bounding box: 39×30×56 Å